Protein AF-A0A6I8U1P2-F1 (afdb_monomer_lite)

Organism: Aedes aegypti (NCBI:txid7159)

pLDDT: mean 73.56, std 22.29, range [31.36, 98.12]

Sequence (202 aa):
MIIHGKVLLEKSQAPPIKEKKKNAAKDMCIQLLIQHGIDMTPKQVMKKINNLKARIKAKTDRKQTGNRKINLNGPERKFFDLMGGVDNPSVSKRPYGVAVGSSGRQQDTALEEDEGQSAVNEEANNETANISVDQLNRQSDVRQTVNQKTILEEQLNLIKAQQAYTAQLQAQQDERHEKEMELLMLKRKLTLLKIQQLENED

Structure (mmCIF, N/CA/C/O backbone):
data_AF-A0A6I8U1P2-F1
#
_entry.id   AF-A0A6I8U1P2-F1
#
loop_
_atom_site.group_PDB
_atom_site.id
_atom_site.type_symbol
_atom_site.label_atom_id
_atom_site.label_alt_id
_atom_site.label_comp_id
_atom_site.label_asym_id
_atom_site.label_entity_id
_atom_site.label_seq_id
_atom_site.pdbx_PDB_ins_code
_atom_site.Cartn_x
_atom_site.Cartn_y
_atom_site.Cartn_z
_atom_site.occupancy
_atom_site.B_iso_or_equiv
_atom_site.auth_seq_id
_atom_site.auth_comp_id
_atom_site.auth_asym_id
_atom_site.auth_atom_id
_atom_site.pdbx_PDB_model_num
ATOM 1 N N . MET A 1 1 ? 18.723 47.832 1.064 1.00 39.59 1 MET A N 1
ATOM 2 C CA . MET A 1 1 ? 18.627 46.665 1.970 1.00 39.59 1 MET A CA 1
ATOM 3 C C . MET A 1 1 ? 17.623 45.691 1.366 1.00 39.59 1 MET A C 1
ATOM 5 O O . MET A 1 1 ? 16.449 46.022 1.312 1.00 39.59 1 MET A O 1
ATOM 9 N N . ILE A 1 2 ? 18.071 44.563 0.808 1.00 43.53 2 ILE A N 1
ATOM 10 C CA . ILE A 1 2 ? 17.174 43.589 0.162 1.00 43.53 2 ILE A CA 1
ATOM 11 C C . ILE A 1 2 ? 16.725 42.585 1.225 1.00 43.53 2 ILE A C 1
ATOM 13 O O . ILE A 1 2 ? 17.509 41.744 1.671 1.00 43.53 2 ILE A O 1
ATOM 17 N N . ILE A 1 3 ? 15.468 42.699 1.652 1.00 50.47 3 ILE A N 1
ATOM 18 C CA . ILE A 1 3 ? 14.838 41.757 2.579 1.00 50.47 3 ILE A CA 1
ATOM 19 C C . ILE A 1 3 ? 14.556 40.483 1.784 1.00 50.47 3 ILE A C 1
ATOM 21 O O . ILE A 1 3 ? 13.649 40.436 0.956 1.00 50.47 3 ILE A O 1
ATOM 25 N N . HIS A 1 4 ? 15.372 39.455 2.001 1.00 51.22 4 HIS A N 1
ATOM 26 C CA . HIS A 1 4 ? 15.132 38.139 1.428 1.00 51.22 4 HIS A CA 1
ATOM 27 C C . HIS A 1 4 ? 13.904 37.550 2.123 1.00 51.22 4 HIS A C 1
ATOM 29 O O . HIS A 1 4 ? 13.983 37.097 3.266 1.00 51.22 4 HIS A O 1
ATOM 35 N N . GLY A 1 5 ? 12.754 37.594 1.446 1.00 52.53 5 GLY A N 1
ATOM 36 C CA . GLY A 1 5 ? 11.555 36.886 1.873 1.00 52.53 5 GLY A CA 1
ATOM 37 C C . GLY A 1 5 ? 11.902 35.412 2.042 1.00 52.53 5 GLY A C 1
ATOM 38 O O . GLY A 1 5 ? 12.273 34.735 1.083 1.00 52.53 5 GLY A O 1
ATOM 39 N N . LYS A 1 6 ? 11.847 34.925 3.282 1.00 60.22 6 LYS A N 1
ATOM 40 C CA . LYS A 1 6 ? 12.086 33.524 3.617 1.00 60.22 6 LYS A CA 1
ATOM 41 C C . LYS A 1 6 ? 10.938 32.730 2.996 1.00 60.22 6 LYS A C 1
ATOM 43 O O . LYS A 1 6 ? 9.876 32.613 3.596 1.00 60.22 6 LYS A O 1
ATOM 48 N N . VAL A 1 7 ? 11.122 32.250 1.766 1.00 56.50 7 VAL A N 1
ATOM 49 C CA . VAL A 1 7 ? 10.168 31.357 1.104 1.00 56.50 7 VAL A CA 1
ATOM 50 C C . VAL A 1 7 ? 10.135 30.069 1.923 1.00 56.50 7 VAL A C 1
ATOM 52 O O . VAL A 1 7 ? 10.948 29.163 1.741 1.00 56.50 7 VAL A O 1
ATOM 55 N N . LEU A 1 8 ? 9.215 30.011 2.884 1.00 55.22 8 LEU A N 1
ATOM 56 C CA . LEU A 1 8 ? 8.801 28.788 3.548 1.00 55.22 8 LEU A CA 1
ATOM 57 C C . LEU A 1 8 ? 8.082 27.954 2.489 1.00 55.22 8 LEU A C 1
ATOM 59 O O . LEU A 1 8 ? 6.873 28.035 2.311 1.00 55.22 8 LEU A O 1
ATOM 63 N N . LEU A 1 9 ? 8.857 27.168 1.743 1.00 50.00 9 LEU A N 1
ATOM 64 C CA . LEU A 1 9 ? 8.346 26.029 0.992 1.00 50.00 9 LEU A CA 1
ATOM 65 C C . LEU A 1 9 ? 7.811 25.011 2.009 1.00 50.00 9 LEU A C 1
ATOM 67 O O . LEU A 1 9 ? 8.456 23.999 2.295 1.00 50.00 9 LEU A O 1
ATOM 71 N N . GLU A 1 10 ? 6.633 25.270 2.574 1.00 51.25 10 GLU A N 1
ATOM 72 C CA . GLU A 1 10 ? 5.848 24.225 3.210 1.00 51.25 10 GLU A CA 1
ATOM 73 C C . GLU A 1 10 ? 5.423 23.265 2.107 1.00 51.25 10 GLU A C 1
ATOM 75 O O . GLU A 1 10 ? 4.425 23.445 1.415 1.00 51.25 10 GLU A O 1
ATOM 80 N N . LYS A 1 11 ? 6.210 22.204 1.923 1.00 59.88 11 LYS A N 1
ATOM 81 C CA . LYS A 1 11 ? 5.756 21.022 1.196 1.00 59.88 11 LYS A CA 1
ATOM 82 C C . LYS A 1 11 ? 4.706 20.318 2.053 1.00 59.88 11 LYS A C 1
ATOM 84 O O . LYS A 1 11 ? 4.959 19.242 2.599 1.00 59.88 11 LYS A O 1
ATOM 89 N N . SER A 1 12 ? 3.540 20.937 2.215 1.00 57.38 12 SER A N 1
ATOM 90 C CA . SER A 1 12 ? 2.392 20.297 2.831 1.00 57.38 12 SER A CA 1
ATOM 91 C C . SER A 1 12 ? 1.906 19.233 1.846 1.00 57.38 12 SER A C 1
ATOM 93 O O . SER A 1 12 ? 1.220 19.478 0.861 1.00 57.38 12 SER A O 1
ATOM 95 N N . GLN A 1 13 ? 2.355 17.993 2.052 1.00 63.22 13 GLN A N 1
ATOM 96 C CA . GLN A 1 13 ? 1.675 16.870 1.418 1.00 63.22 13 GLN A CA 1
ATOM 97 C C . GLN A 1 13 ? 0.214 16.926 1.859 1.00 63.22 13 GLN A C 1
ATOM 99 O O . GLN A 1 13 ? -0.040 17.021 3.065 1.00 63.22 13 GLN A O 1
ATOM 104 N N . ALA A 1 14 ? -0.712 16.866 0.899 1.00 75.25 14 ALA A N 1
ATOM 105 C CA . ALA A 1 14 ? -2.137 16.867 1.190 1.00 75.25 14 ALA A CA 1
ATOM 106 C C . ALA A 1 14 ? -2.438 15.803 2.267 1.00 75.25 14 ALA A C 1
ATOM 108 O O . ALA A 1 14 ? -1.917 14.684 2.155 1.00 75.25 14 ALA A O 1
ATOM 109 N N . PRO A 1 15 ? -3.245 16.118 3.300 1.00 76.38 15 PRO A N 1
ATOM 110 C CA . PRO A 1 15 ? -3.613 15.177 4.360 1.00 76.38 15 PRO A CA 1
ATOM 111 C C . PRO A 1 15 ? -3.938 13.749 3.877 1.00 76.38 15 PRO A C 1
ATOM 113 O O . PRO A 1 15 ? -3.332 12.814 4.409 1.00 76.38 15 PRO A O 1
ATOM 116 N N . PRO A 1 16 ? -4.736 13.538 2.805 1.00 80.62 16 PRO A N 1
ATOM 117 C CA . PRO A 1 16 ? -5.043 12.184 2.330 1.00 80.62 16 PRO A CA 1
ATOM 118 C C . PRO A 1 16 ? -3.815 11.408 1.830 1.00 80.62 16 PRO A C 1
ATOM 120 O O . PRO A 1 16 ? -3.750 10.186 1.939 1.00 80.62 16 PRO A O 1
ATOM 123 N N . ILE A 1 17 ? -2.799 12.089 1.294 1.00 81.69 17 ILE A N 1
ATOM 124 C CA . ILE A 1 17 ? -1.577 11.438 0.799 1.00 81.69 17 ILE A CA 1
ATOM 125 C C . ILE A 1 17 ? -0.719 10.950 1.974 1.00 81.69 17 ILE A C 1
ATOM 127 O O . ILE A 1 17 ? -0.094 9.889 1.888 1.00 81.69 17 ILE A O 1
ATOM 131 N N . LYS A 1 18 ? -0.705 11.689 3.092 1.00 82.62 18 LYS A N 1
ATOM 132 C CA . LYS A 1 18 ? 0.020 11.288 4.307 1.00 82.62 18 LYS A CA 1
ATOM 133 C C . LYS A 1 18 ? -0.568 10.014 4.907 1.00 82.62 18 LYS A C 1
ATOM 135 O O . LYS A 1 18 ? 0.189 9.124 5.291 1.00 82.62 18 LYS A O 1
ATOM 140 N N . GLU A 1 19 ? -1.893 9.914 4.947 1.00 86.50 19 GLU A N 1
ATOM 141 C CA . GLU A 1 19 ? -2.591 8.729 5.450 1.00 86.50 19 GLU A CA 1
ATOM 142 C C . GLU A 1 19 ? -2.351 7.514 4.563 1.00 86.50 19 GLU A C 1
ATOM 144 O O . GLU A 1 19 ? -1.906 6.481 5.062 1.00 86.50 19 GLU A O 1
ATOM 149 N N . LYS A 1 20 ? -2.507 7.663 3.241 1.00 88.44 20 LYS A N 1
ATOM 150 C CA . LYS A 1 20 ? -2.192 6.596 2.276 1.00 88.44 20 LYS A CA 1
ATOM 151 C C . LYS A 1 20 ? -0.767 6.080 2.448 1.00 88.44 20 LYS A C 1
ATOM 153 O O . LYS A 1 20 ? -0.542 4.875 2.493 1.00 88.44 20 LYS A O 1
ATOM 158 N N . LYS A 1 21 ? 0.201 6.984 2.617 1.00 87.31 21 LYS A N 1
ATOM 159 C CA . LYS A 1 21 ? 1.604 6.616 2.837 1.00 87.31 21 LYS A CA 1
ATOM 160 C C . LYS A 1 21 ? 1.824 5.902 4.172 1.00 87.31 21 LYS A C 1
ATOM 162 O O . LYS A 1 21 ? 2.622 4.971 4.239 1.00 87.31 21 LYS A O 1
ATOM 167 N N . LYS A 1 22 ? 1.141 6.335 5.235 1.00 87.94 22 LYS A N 1
ATOM 168 C CA . LYS A 1 22 ? 1.219 5.700 6.557 1.00 87.94 22 LYS A CA 1
ATOM 169 C C . LYS A 1 22 ? 0.619 4.295 6.532 1.00 87.94 22 LYS A C 1
ATOM 171 O O . LYS A 1 22 ? 1.215 3.397 7.118 1.00 87.94 22 LYS A O 1
ATOM 176 N N . ASN A 1 23 ? -0.506 4.110 5.846 1.00 91.44 23 ASN A N 1
ATOM 177 C CA . ASN A 1 23 ? -1.157 2.810 5.694 1.00 91.44 23 ASN A CA 1
ATOM 178 C C . ASN A 1 23 ? -0.287 1.865 4.861 1.00 91.44 23 ASN A C 1
ATOM 180 O O . ASN A 1 23 ? 0.094 0.818 5.365 1.00 91.44 23 ASN A O 1
ATOM 184 N N . ALA A 1 24 ? 0.199 2.311 3.699 1.00 92.88 24 ALA A N 1
ATOM 185 C CA . ALA A 1 24 ? 1.129 1.526 2.887 1.00 92.88 24 ALA A CA 1
ATOM 186 C C . ALA A 1 24 ? 2.395 1.113 3.662 1.00 92.88 24 ALA A C 1
ATOM 188 O O . ALA A 1 24 ? 2.900 0.006 3.501 1.00 92.88 24 ALA A O 1
ATOM 189 N N . ALA A 1 25 ? 2.915 1.983 4.537 1.00 91.12 25 ALA A N 1
ATOM 190 C CA . ALA A 1 25 ? 4.059 1.642 5.378 1.00 91.12 25 ALA A CA 1
ATOM 191 C C . ALA A 1 25 ? 3.744 0.545 6.405 1.00 91.12 25 ALA A C 1
ATOM 193 O O . ALA A 1 25 ? 4.617 -0.273 6.678 1.00 91.12 25 ALA A O 1
ATOM 194 N N . LYS A 1 26 ? 2.526 0.511 6.958 1.00 92.94 26 LYS A N 1
ATOM 195 C CA . LYS A 1 26 ? 2.081 -0.571 7.849 1.00 92.94 26 LYS A CA 1
ATOM 196 C C . LYS A 1 26 ? 1.902 -1.878 7.084 1.00 92.94 26 LYS A C 1
ATOM 198 O O . LYS A 1 26 ? 2.369 -2.908 7.556 1.00 92.94 26 LYS A O 1
ATOM 203 N N . ASP A 1 27 ? 1.304 -1.822 5.899 1.00 94.88 27 ASP A N 1
ATOM 204 C CA . ASP A 1 27 ? 1.083 -3.007 5.066 1.00 94.88 27 ASP A CA 1
ATOM 205 C C . ASP A 1 27 ? 2.419 -3.656 4.678 1.00 94.88 27 ASP A C 1
ATOM 207 O O . ASP A 1 27 ? 2.578 -4.870 4.778 1.00 94.88 27 ASP A O 1
ATOM 211 N N . MET A 1 28 ? 3.429 -2.842 4.346 1.00 92.81 28 MET A N 1
ATOM 212 C CA . MET A 1 28 ? 4.791 -3.329 4.107 1.00 92.81 28 MET A CA 1
ATOM 213 C C . MET A 1 28 ? 5.416 -3.986 5.344 1.00 92.81 28 MET A C 1
ATOM 215 O O . MET A 1 28 ? 6.105 -4.992 5.203 1.00 92.81 28 MET A O 1
ATOM 219 N N . CYS A 1 29 ? 5.192 -3.454 6.551 1.00 92.25 29 CYS A N 1
ATOM 220 C CA . CYS A 1 29 ? 5.666 -4.092 7.785 1.00 92.25 29 CYS A CA 1
ATOM 221 C C . CYS A 1 29 ? 5.051 -5.486 7.962 1.00 92.25 29 CYS A C 1
ATOM 223 O O . CYS A 1 29 ? 5.772 -6.436 8.254 1.00 92.25 29 CYS A O 1
ATOM 225 N N . ILE A 1 30 ? 3.742 -5.616 7.729 1.00 93.19 30 ILE A N 1
ATOM 226 C CA . ILE A 1 30 ? 3.031 -6.897 7.820 1.00 93.19 30 ILE A CA 1
ATOM 227 C C . ILE A 1 30 ? 3.579 -7.885 6.783 1.00 93.19 30 ILE A C 1
ATOM 229 O O . ILE A 1 30 ? 3.885 -9.024 7.122 1.00 93.19 30 ILE A O 1
ATOM 233 N N . GLN A 1 31 ? 3.771 -7.450 5.535 1.00 93.62 31 GLN A N 1
ATOM 234 C CA . GLN A 1 31 ? 4.329 -8.305 4.483 1.00 93.62 31 GLN A CA 1
ATOM 235 C C . GLN A 1 31 ? 5.753 -8.776 4.802 1.00 93.62 31 GLN A C 1
ATOM 237 O O . GLN A 1 31 ? 6.060 -9.949 4.605 1.00 93.62 31 GLN A O 1
ATOM 242 N N . LEU A 1 32 ? 6.610 -7.895 5.327 1.00 92.81 32 LEU A N 1
ATOM 243 C CA . LEU A 1 32 ? 7.973 -8.251 5.734 1.00 92.81 32 LEU A CA 1
ATOM 244 C C . LEU A 1 32 ? 7.987 -9.264 6.884 1.00 92.81 32 LEU A C 1
ATOM 246 O O . LEU A 1 32 ? 8.812 -10.181 6.877 1.00 92.81 32 LEU A O 1
ATOM 250 N N . LEU A 1 33 ? 7.059 -9.131 7.831 1.00 93.50 33 LEU A N 1
ATOM 251 C CA . LEU A 1 33 ? 6.909 -10.084 8.923 1.00 93.50 33 LEU A CA 1
ATOM 252 C C . LEU A 1 33 ? 6.448 -11.453 8.404 1.00 93.50 33 LEU A C 1
ATOM 254 O O . LEU A 1 33 ? 7.036 -12.464 8.767 1.00 93.50 33 LEU A O 1
ATOM 258 N N . ILE A 1 34 ? 5.452 -11.488 7.514 1.00 94.25 34 ILE A N 1
ATOM 259 C CA . ILE A 1 34 ? 4.903 -12.739 6.965 1.00 94.25 34 ILE A CA 1
ATOM 260 C C . ILE A 1 34 ? 5.916 -13.457 6.063 1.00 94.25 34 ILE A C 1
ATOM 262 O O . ILE A 1 34 ? 6.096 -14.664 6.182 1.00 94.25 34 ILE A O 1
ATOM 266 N N . GLN A 1 35 ? 6.567 -12.738 5.145 1.00 95.00 35 GLN A N 1
ATOM 267 C CA . GLN A 1 35 ? 7.416 -13.356 4.117 1.00 95.00 35 GLN A CA 1
ATOM 268 C C . GLN A 1 35 ? 8.830 -13.666 4.605 1.00 95.00 35 GLN A C 1
ATOM 270 O O . GLN A 1 35 ? 9.447 -14.623 4.142 1.00 95.00 35 GLN A O 1
ATOM 275 N N . HIS A 1 36 ? 9.367 -12.833 5.497 1.00 93.12 36 HIS A N 1
ATOM 276 C CA . HIS A 1 36 ? 10.771 -12.903 5.898 1.00 93.12 36 HIS A CA 1
ATOM 277 C C . HIS A 1 36 ? 10.966 -13.068 7.409 1.00 93.12 36 HIS A C 1
ATOM 279 O O . HIS A 1 36 ? 12.106 -13.212 7.844 1.00 93.12 36 HIS A O 1
ATOM 285 N N . GLY A 1 37 ? 9.897 -13.033 8.214 1.00 93.56 37 GLY A N 1
ATOM 286 C CA . GLY A 1 37 ? 9.994 -13.112 9.675 1.00 93.56 37 GLY A CA 1
ATOM 287 C C . GLY A 1 37 ? 10.652 -11.886 10.314 1.00 93.56 37 GLY A C 1
ATOM 288 O O . GLY A 1 37 ? 11.101 -11.958 11.454 1.00 93.56 37 GLY A O 1
ATOM 289 N N . ILE A 1 38 ? 10.760 -10.767 9.586 1.00 92.81 38 ILE A N 1
ATOM 290 C CA . ILE A 1 38 ? 11.458 -9.571 10.066 1.00 92.81 38 ILE A CA 1
ATOM 291 C C . ILE A 1 38 ? 10.434 -8.579 10.606 1.00 92.81 38 ILE A C 1
ATOM 293 O O . ILE A 1 38 ? 9.693 -7.965 9.838 1.00 92.81 38 ILE A O 1
ATOM 297 N N . ASP A 1 39 ? 10.457 -8.362 11.920 1.00 92.06 39 ASP A N 1
ATOM 298 C CA . ASP A 1 39 ? 9.709 -7.271 12.533 1.00 92.06 39 ASP A CA 1
ATOM 299 C C . ASP A 1 39 ? 10.445 -5.937 12.329 1.00 92.06 39 ASP A C 1
ATOM 301 O O . ASP A 1 39 ? 11.624 -5.769 12.660 1.00 92.06 39 ASP A O 1
ATOM 305 N N . MET A 1 40 ? 9.752 -4.976 11.726 1.00 92.12 40 MET A N 1
ATOM 306 C CA . MET A 1 40 ? 10.281 -3.651 11.439 1.00 92.12 40 MET A CA 1
ATOM 307 C C . MET A 1 40 ? 9.232 -2.590 11.717 1.00 92.12 40 MET A C 1
ATOM 309 O O . MET A 1 40 ? 8.091 -2.672 11.272 1.00 92.12 40 MET A O 1
ATOM 313 N N . THR A 1 41 ? 9.661 -1.492 12.331 1.00 94.38 41 THR A N 1
ATOM 314 C CA . THR A 1 41 ? 8.797 -0.322 12.490 1.00 94.38 41 THR A CA 1
ATOM 315 C C . THR A 1 41 ? 8.616 0.421 11.156 1.00 94.38 41 THR A C 1
ATOM 317 O O . THR A 1 41 ? 9.558 0.505 10.354 1.00 94.38 41 THR A O 1
ATOM 320 N N . PRO A 1 42 ? 7.469 1.094 10.934 1.00 91.56 42 PRO A N 1
ATOM 321 C CA . PRO A 1 42 ? 7.231 1.878 9.717 1.00 91.56 42 PRO A CA 1
ATOM 322 C C . PRO A 1 42 ? 8.312 2.936 9.447 1.00 91.56 42 PRO A C 1
ATOM 324 O O . PRO A 1 42 ? 8.661 3.217 8.299 1.00 91.56 42 PRO A O 1
ATOM 327 N N . LYS A 1 43 ? 8.900 3.509 10.509 1.00 91.50 43 LYS A N 1
ATOM 328 C CA . LYS A 1 43 ? 10.011 4.468 10.402 1.00 91.50 43 LYS A CA 1
ATOM 329 C C . LYS A 1 43 ? 11.257 3.828 9.784 1.00 91.50 43 LYS A C 1
ATOM 331 O O . LYS A 1 43 ? 11.907 4.451 8.946 1.00 91.50 43 LYS A O 1
ATOM 336 N N . GLN A 1 44 ? 11.590 2.597 10.172 1.00 93.69 44 GLN A N 1
ATOM 337 C CA . GLN A 1 44 ? 12.751 1.881 9.643 1.00 93.69 44 GLN A CA 1
ATOM 338 C C . GLN A 1 44 ? 12.537 1.459 8.185 1.00 93.69 44 GLN A C 1
ATOM 340 O O . GLN A 1 44 ? 13.455 1.614 7.378 1.00 93.69 44 GLN A O 1
ATOM 345 N N . VAL A 1 45 ? 11.331 1.002 7.828 1.00 93.19 45 VAL A N 1
ATOM 346 C CA . VAL A 1 45 ? 10.965 0.683 6.435 1.00 93.19 45 VAL A CA 1
ATOM 347 C C . VAL A 1 45 ? 11.126 1.919 5.552 1.00 93.19 45 VAL A C 1
ATOM 349 O O . VAL A 1 45 ? 11.871 1.900 4.569 1.00 93.19 45 VAL A O 1
ATOM 352 N N . MET A 1 46 ? 10.536 3.044 5.961 1.00 92.81 46 MET A N 1
ATOM 353 C CA . MET A 1 46 ? 10.668 4.307 5.233 1.00 92.81 46 MET A CA 1
ATOM 354 C C . MET A 1 46 ? 12.122 4.780 5.127 1.00 92.81 46 MET A C 1
ATOM 356 O O . MET A 1 46 ? 12.525 5.291 4.082 1.00 92.81 46 MET A O 1
ATOM 360 N N . LYS A 1 47 ? 12.932 4.588 6.175 1.00 94.88 47 LYS A N 1
ATOM 361 C CA . LYS A 1 47 ? 14.368 4.898 6.145 1.00 94.88 47 LYS A CA 1
ATOM 362 C C . LYS A 1 47 ? 15.102 4.054 5.100 1.00 94.88 47 LYS A C 1
ATOM 364 O O . LYS A 1 47 ? 15.888 4.610 4.336 1.00 94.88 47 LYS A O 1
ATOM 369 N N . LYS A 1 48 ? 14.827 2.747 5.009 1.00 93.25 48 LYS A N 1
ATOM 370 C CA . LYS A 1 48 ? 15.428 1.871 3.986 1.00 93.25 48 LYS A CA 1
ATOM 371 C C . LYS A 1 48 ? 15.039 2.298 2.569 1.00 93.25 48 LYS A C 1
ATOM 373 O O . LYS A 1 48 ? 15.920 2.395 1.718 1.00 93.25 48 LYS A O 1
ATOM 378 N N . ILE A 1 49 ? 13.769 2.633 2.337 1.00 92.56 49 ILE A N 1
ATOM 379 C CA . ILE A 1 49 ? 13.287 3.137 1.039 1.00 92.56 49 ILE A CA 1
ATOM 380 C C . ILE A 1 49 ? 13.978 4.458 0.674 1.00 92.56 49 ILE A C 1
ATOM 382 O O . ILE A 1 49 ? 14.460 4.627 -0.445 1.00 92.56 49 ILE A O 1
ATOM 386 N N . ASN A 1 50 ? 14.079 5.394 1.620 1.00 92.44 50 ASN A N 1
ATOM 387 C CA . ASN A 1 50 ? 14.749 6.674 1.383 1.00 92.44 50 ASN A CA 1
ATOM 388 C C . ASN A 1 50 ? 16.243 6.491 1.084 1.00 92.44 50 ASN A C 1
ATOM 390 O O . ASN A 1 50 ? 16.764 7.140 0.178 1.00 92.44 50 ASN A O 1
ATOM 394 N N . ASN A 1 51 ? 16.917 5.585 1.795 1.00 94.06 51 ASN A N 1
ATOM 395 C CA . ASN A 1 51 ? 18.312 5.245 1.525 1.00 94.06 51 ASN A CA 1
ATOM 396 C C . ASN A 1 51 ? 18.473 4.640 0.125 1.00 94.06 51 ASN A C 1
ATOM 398 O O . ASN A 1 51 ? 19.373 5.041 -0.608 1.00 94.06 51 ASN A O 1
ATOM 402 N N . LEU A 1 52 ? 17.584 3.724 -0.272 1.00 91.88 52 LEU A N 1
ATOM 403 C CA . LEU A 1 52 ? 17.576 3.131 -1.611 1.00 91.88 52 LEU A CA 1
ATOM 404 C C . LEU A 1 52 ? 17.437 4.209 -2.693 1.00 91.88 52 LEU A C 1
ATOM 406 O O . LEU A 1 52 ? 18.239 4.263 -3.625 1.00 91.88 52 LEU A O 1
ATOM 410 N N . LYS A 1 53 ? 16.485 5.130 -2.514 1.00 90.38 53 LYS A N 1
ATOM 411 C CA . LYS A 1 53 ? 16.286 6.277 -3.403 1.00 90.38 53 LYS A CA 1
ATOM 412 C C . LYS A 1 53 ? 17.524 7.172 -3.487 1.00 90.38 53 LYS A C 1
ATOM 414 O O . LYS A 1 53 ? 17.888 7.598 -4.579 1.00 90.38 53 LYS A O 1
ATOM 419 N N . ALA A 1 54 ? 18.166 7.464 -2.356 1.00 89.56 54 ALA A N 1
ATOM 420 C CA . ALA A 1 54 ? 19.368 8.293 -2.317 1.00 89.56 54 ALA A CA 1
ATOM 421 C C . ALA A 1 54 ? 20.541 7.640 -3.066 1.00 89.56 54 ALA A C 1
ATOM 423 O O . ALA A 1 54 ? 21.199 8.316 -3.855 1.00 89.56 54 ALA A O 1
ATOM 424 N N . ARG A 1 55 ? 20.758 6.328 -2.886 1.00 88.19 55 ARG A N 1
ATOM 425 C CA . ARG A 1 55 ? 21.794 5.582 -3.623 1.00 88.19 55 ARG A CA 1
ATOM 426 C C . ARG A 1 55 ? 21.542 5.588 -5.123 1.00 88.19 55 ARG A C 1
ATOM 428 O O . ARG A 1 55 ? 22.462 5.860 -5.885 1.00 88.19 55 ARG A O 1
ATOM 435 N N . ILE A 1 56 ? 20.306 5.311 -5.538 1.00 88.38 56 ILE A N 1
ATOM 436 C CA . ILE A 1 56 ? 19.933 5.326 -6.956 1.00 88.38 56 ILE A CA 1
ATOM 437 C C . ILE A 1 56 ? 20.173 6.713 -7.529 1.00 88.38 56 ILE A C 1
ATOM 439 O O . ILE A 1 56 ? 20.898 6.831 -8.508 1.00 88.38 56 ILE A O 1
ATOM 443 N N . LYS A 1 57 ? 19.674 7.762 -6.863 1.00 85.12 57 LYS A N 1
ATOM 444 C CA . LYS A 1 57 ? 19.899 9.144 -7.289 1.00 85.12 57 LYS A CA 1
ATOM 445 C C . LYS A 1 57 ? 21.387 9.446 -7.464 1.00 85.12 57 LYS A C 1
ATOM 447 O O . LYS A 1 57 ? 21.748 9.991 -8.495 1.00 85.12 57 LYS A O 1
ATOM 452 N N . ALA A 1 58 ? 22.233 9.071 -6.505 1.00 83.19 58 ALA A N 1
ATOM 453 C CA . ALA A 1 58 ? 23.676 9.286 -6.597 1.00 83.19 58 ALA A CA 1
ATOM 454 C C . ALA A 1 58 ? 24.303 8.578 -7.813 1.00 83.19 58 ALA A C 1
ATOM 456 O O . ALA A 1 58 ? 25.151 9.155 -8.481 1.00 83.19 58 ALA A O 1
ATOM 457 N N . LYS A 1 59 ? 23.855 7.357 -8.135 1.00 80.94 59 LYS A N 1
ATOM 458 C CA . LYS A 1 59 ? 24.340 6.587 -9.293 1.00 80.94 59 LYS A CA 1
ATOM 459 C C . LYS A 1 59 ? 23.805 7.091 -10.635 1.00 80.94 59 LYS A C 1
ATOM 461 O O . LYS A 1 59 ? 24.467 6.911 -11.650 1.00 80.94 59 LYS A O 1
ATOM 466 N N . THR A 1 60 ? 22.605 7.666 -10.651 1.00 78.69 60 THR A N 1
ATOM 467 C CA . THR A 1 60 ? 21.914 8.100 -11.876 1.00 78.69 60 THR A CA 1
ATOM 468 C C . THR A 1 60 ? 22.101 9.584 -12.184 1.00 78.69 60 THR A C 1
ATOM 470 O O . THR A 1 60 ? 21.740 10.020 -13.273 1.00 78.69 60 THR A O 1
ATOM 473 N N . ASP A 1 61 ? 22.582 10.391 -11.231 1.00 75.06 61 ASP A N 1
ATOM 474 C CA . ASP A 1 61 ? 22.725 11.832 -11.438 1.00 75.06 61 ASP A CA 1
ATOM 475 C C . ASP A 1 61 ? 23.751 12.121 -12.549 1.00 75.06 61 ASP A C 1
ATOM 477 O O . ASP A 1 61 ? 24.943 11.809 -12.472 1.00 75.06 61 ASP A O 1
ATOM 481 N N . ARG A 1 62 ? 23.230 12.747 -13.606 1.00 55.09 62 ARG A N 1
ATOM 482 C CA . ARG A 1 62 ? 23.808 12.963 -14.938 1.00 55.09 62 ARG A CA 1
ATOM 483 C C . ARG A 1 62 ? 25.104 13.783 -14.939 1.00 55.09 62 ARG A C 1
ATOM 485 O O . ARG A 1 62 ? 25.776 13.843 -15.964 1.00 55.09 62 ARG A O 1
ATOM 492 N N . LYS A 1 63 ? 25.477 14.404 -13.814 1.00 54.09 63 LYS A N 1
ATOM 493 C CA . LYS A 1 63 ? 26.743 15.146 -13.670 1.00 54.09 63 LYS A CA 1
ATOM 494 C C . LYS A 1 63 ? 27.935 14.287 -13.225 1.00 54.09 63 LYS A C 1
ATOM 496 O O . LYS A 1 63 ? 29.057 14.772 -13.313 1.00 54.09 63 LYS A O 1
ATOM 501 N N . GLN A 1 64 ? 27.728 13.041 -12.781 1.00 53.75 64 GLN A N 1
ATOM 502 C CA . GLN A 1 64 ? 28.827 12.133 -12.398 1.00 53.75 64 GLN A CA 1
ATOM 503 C C . GLN A 1 64 ? 29.077 10.999 -13.400 1.00 53.75 64 GLN A C 1
ATOM 505 O O . GLN A 1 64 ? 30.198 10.502 -13.500 1.00 53.75 64 GLN A O 1
ATOM 510 N N . THR A 1 65 ? 28.079 10.602 -14.190 1.00 56.31 65 THR A N 1
ATOM 511 C CA . THR A 1 65 ? 28.212 9.510 -15.165 1.00 56.31 65 THR A CA 1
ATOM 512 C C . THR A 1 65 ? 28.618 10.043 -16.539 1.00 56.31 65 THR A C 1
ATOM 514 O O . THR A 1 65 ? 27.864 9.936 -17.506 1.00 56.31 65 THR A O 1
ATOM 517 N N . GLY A 1 66 ? 29.798 10.656 -16.655 1.00 56.25 66 GLY A N 1
ATOM 518 C CA . GLY A 1 66 ? 30.371 10.925 -17.977 1.00 56.25 66 GLY A CA 1
ATOM 519 C C . GLY A 1 66 ? 30.484 9.607 -18.746 1.00 56.25 66 GLY A C 1
ATOM 520 O O . GLY A 1 66 ? 31.155 8.720 -18.244 1.00 56.25 66 GLY A O 1
ATOM 521 N N . ASN A 1 67 ? 29.773 9.445 -19.873 1.00 61.69 67 ASN A N 1
ATOM 522 C CA . ASN A 1 67 ? 29.728 8.287 -20.800 1.00 61.69 67 ASN A CA 1
ATOM 523 C C . ASN A 1 67 ? 29.759 6.849 -20.221 1.00 61.69 67 ASN A C 1
ATOM 525 O O . ASN A 1 67 ? 29.831 5.877 -20.972 1.00 61.69 67 ASN A O 1
ATOM 529 N N . ARG A 1 68 ? 29.673 6.672 -18.905 1.00 66.75 68 ARG A N 1
ATOM 530 C CA . ARG A 1 68 ? 29.716 5.387 -18.217 1.00 66.75 68 ARG A CA 1
ATOM 531 C C . ARG A 1 68 ? 28.296 4.888 -18.026 1.00 66.75 68 ARG A C 1
ATOM 533 O O . ARG A 1 68 ? 27.409 5.633 -17.609 1.00 66.75 68 ARG A O 1
ATOM 540 N N . LYS A 1 69 ? 28.098 3.608 -18.335 1.00 70.81 69 LYS A N 1
ATOM 541 C CA . LYS A 1 69 ? 26.830 2.917 -18.102 1.00 70.81 69 LYS A CA 1
ATOM 542 C C . LYS A 1 69 ? 26.506 2.934 -16.607 1.00 70.81 69 LYS A C 1
ATOM 544 O O . LYS A 1 69 ? 27.393 2.756 -15.771 1.00 70.81 69 LYS A O 1
ATOM 549 N N . ILE A 1 70 ? 25.236 3.159 -16.283 1.00 78.25 70 ILE A N 1
ATOM 550 C CA . ILE A 1 70 ? 24.746 3.137 -14.905 1.00 78.25 70 ILE A CA 1
ATOM 551 C C . ILE A 1 70 ? 24.652 1.669 -14.474 1.00 78.25 70 ILE A C 1
ATOM 553 O O . ILE A 1 70 ? 23.862 0.913 -15.029 1.00 78.25 70 ILE A O 1
ATOM 557 N N . ASN A 1 71 ? 25.444 1.268 -13.478 1.00 80.50 71 ASN A N 1
ATOM 558 C CA . ASN A 1 71 ? 25.370 -0.073 -12.894 1.00 80.50 71 ASN A CA 1
ATOM 559 C C . ASN A 1 71 ? 24.516 -0.048 -11.614 1.00 80.50 71 ASN A C 1
ATOM 561 O O . ASN A 1 71 ? 24.954 0.420 -10.556 1.00 80.50 71 ASN A O 1
ATOM 565 N N . LEU A 1 72 ? 23.287 -0.559 -11.715 1.00 84.56 72 LEU A N 1
ATOM 566 C CA . LEU A 1 72 ? 22.354 -0.736 -10.599 1.00 84.56 72 LEU A CA 1
ATOM 567 C C . LEU A 1 72 ? 22.307 -2.208 -10.172 1.00 84.56 72 LEU A C 1
ATOM 569 O O . LEU A 1 72 ? 22.266 -3.101 -11.016 1.00 84.56 72 LEU A O 1
ATOM 573 N N . ASN A 1 73 ? 22.259 -2.469 -8.864 1.00 88.12 73 ASN A N 1
ATOM 574 C CA . ASN A 1 73 ? 22.051 -3.831 -8.360 1.00 88.12 73 ASN A CA 1
ATOM 575 C C . ASN A 1 73 ? 20.603 -4.282 -8.628 1.00 88.12 73 ASN A C 1
ATOM 577 O O . ASN A 1 73 ? 19.714 -3.445 -8.755 1.00 88.12 73 ASN A O 1
ATOM 581 N N . GLY A 1 74 ? 20.324 -5.591 -8.634 1.00 89.50 74 GLY A N 1
ATOM 582 C CA . GLY A 1 74 ? 18.986 -6.134 -8.944 1.00 89.50 74 GLY A CA 1
ATOM 583 C C . GLY A 1 74 ? 17.808 -5.432 -8.236 1.00 89.50 74 GLY A C 1
ATOM 584 O O . GLY A 1 74 ? 16.880 -4.989 -8.912 1.00 89.50 74 GLY A O 1
ATOM 585 N N . PRO A 1 75 ? 17.846 -5.240 -6.901 1.00 85.25 75 PRO A N 1
ATOM 586 C CA . PRO A 1 75 ? 16.803 -4.499 -6.183 1.00 85.25 75 PRO A CA 1
ATOM 587 C C . PRO A 1 75 ? 16.737 -3.005 -6.537 1.00 85.25 75 PRO A C 1
ATOM 589 O O . PRO A 1 75 ? 15.663 -2.411 -6.523 1.00 85.25 75 PRO A O 1
ATOM 592 N N . GLU A 1 76 ? 17.878 -2.387 -6.852 1.00 87.44 76 GLU A N 1
ATOM 593 C CA . GLU A 1 76 ? 17.944 -0.979 -7.261 1.00 87.44 76 GLU A CA 1
ATOM 594 C C . GLU A 1 76 ? 17.346 -0.774 -8.646 1.00 87.44 76 GLU A C 1
ATOM 596 O O . GLU A 1 76 ? 16.649 0.212 -8.848 1.00 87.44 76 GLU A O 1
ATOM 601 N N . ARG A 1 77 ? 17.574 -1.720 -9.563 1.00 87.06 77 ARG A N 1
ATOM 602 C CA . ARG A 1 77 ? 17.008 -1.711 -10.911 1.00 87.06 77 ARG A CA 1
ATOM 603 C C . ARG A 1 77 ? 15.487 -1.803 -10.867 1.00 87.06 77 ARG A C 1
ATOM 605 O O . ARG A 1 77 ? 14.828 -0.890 -11.336 1.00 87.06 77 ARG A O 1
ATOM 612 N N . LYS A 1 78 ? 14.937 -2.793 -10.149 1.00 88.38 78 LYS A N 1
ATOM 613 C CA . LYS A 1 78 ? 13.479 -2.917 -9.949 1.00 88.38 78 LYS A CA 1
ATOM 614 C C . LYS A 1 78 ? 12.863 -1.636 -9.377 1.00 88.38 78 LYS A C 1
ATOM 616 O O . LYS A 1 78 ? 11.807 -1.199 -9.817 1.00 88.38 78 LYS A O 1
ATOM 621 N N . PHE A 1 79 ? 13.518 -1.020 -8.393 1.00 88.50 79 PHE A N 1
ATOM 622 C CA . PHE A 1 79 ? 13.029 0.226 -7.802 1.00 88.50 79 PHE A CA 1
ATOM 623 C C . PHE A 1 79 ? 13.180 1.433 -8.741 1.00 88.50 79 PHE A C 1
ATOM 625 O O . PHE A 1 79 ? 12.338 2.326 -8.726 1.00 88.50 79 PHE A O 1
ATOM 632 N N . PHE A 1 80 ? 14.235 1.478 -9.552 1.00 87.06 80 PHE A N 1
ATOM 633 C CA . PHE A 1 80 ? 14.446 2.506 -10.570 1.00 87.06 80 PHE A CA 1
ATOM 634 C C . PHE A 1 80 ? 13.394 2.427 -11.685 1.00 87.06 80 PHE A C 1
ATOM 636 O O . PHE A 1 80 ? 12.811 3.456 -12.026 1.00 87.06 80 PHE A O 1
ATOM 643 N N . ASP A 1 81 ? 13.069 1.216 -12.140 1.00 86.69 81 ASP A N 1
ATOM 644 C CA . ASP A 1 81 ? 12.020 0.953 -13.131 1.00 86.69 81 ASP A CA 1
ATOM 645 C C . ASP A 1 81 ? 10.643 1.403 -12.606 1.00 86.69 81 ASP A C 1
ATOM 647 O O . ASP A 1 81 ? 9.915 2.124 -13.286 1.00 86.69 81 ASP A O 1
ATOM 651 N N . LEU A 1 82 ? 10.316 1.081 -11.344 1.00 86.38 82 LEU A N 1
ATOM 652 C CA . LEU A 1 82 ? 9.079 1.531 -10.680 1.00 86.38 82 LEU A CA 1
ATOM 653 C C . LEU A 1 82 ? 8.980 3.058 -10.536 1.00 86.38 82 LEU A C 1
ATOM 655 O O . LEU A 1 82 ? 7.880 3.601 -10.459 1.00 86.38 82 LEU A O 1
ATOM 659 N N . MET A 1 83 ? 10.114 3.761 -10.474 1.00 82.88 83 MET A N 1
ATOM 660 C CA . MET A 1 83 ? 10.145 5.227 -10.455 1.00 82.88 83 MET A CA 1
ATOM 661 C C . MET A 1 83 ? 10.007 5.849 -11.855 1.00 82.88 83 MET A C 1
ATOM 663 O O . MET A 1 83 ? 10.012 7.077 -11.957 1.00 82.88 83 MET A O 1
ATOM 667 N N . GLY A 1 84 ? 9.899 5.040 -12.915 1.00 78.62 84 GLY A N 1
ATOM 668 C CA . GLY A 1 84 ? 9.883 5.512 -14.301 1.00 78.62 84 GLY A CA 1
ATOM 669 C C . GLY A 1 84 ? 11.241 6.047 -14.758 1.00 78.62 84 GLY A C 1
ATOM 670 O O . GLY A 1 84 ? 11.303 6.948 -15.594 1.00 78.62 84 GLY A O 1
ATOM 671 N N . GLY A 1 85 ? 12.333 5.552 -14.166 1.00 71.19 85 GLY A N 1
ATOM 672 C CA . GLY A 1 85 ? 13.680 5.890 -14.599 1.00 71.19 85 GLY A CA 1
ATOM 673 C C . GLY A 1 85 ? 13.922 5.396 -16.022 1.00 71.19 85 GLY A C 1
ATOM 674 O O . GLY A 1 85 ? 13.763 4.214 -16.303 1.00 71.19 85 GLY A O 1
ATOM 675 N N . VAL A 1 86 ? 14.302 6.297 -16.927 1.00 67.94 86 VAL A N 1
ATOM 676 C CA . VAL A 1 86 ? 14.744 5.925 -18.276 1.00 67.94 86 VAL A CA 1
ATOM 677 C C . VAL A 1 86 ? 16.250 5.700 -18.224 1.00 67.94 86 VAL A C 1
ATOM 679 O O . VAL A 1 86 ? 16.984 6.555 -17.715 1.00 67.94 86 VAL A O 1
ATOM 682 N N . ASP A 1 87 ? 16.709 4.557 -18.736 1.00 61.84 87 ASP A N 1
ATOM 683 C CA . ASP A 1 87 ? 18.136 4.284 -18.902 1.00 61.84 87 ASP A CA 1
ATOM 684 C C . ASP A 1 87 ? 18.808 5.417 -19.692 1.00 61.84 87 ASP A C 1
ATOM 686 O O . ASP A 1 87 ? 18.213 6.040 -20.573 1.00 61.84 87 ASP A O 1
ATOM 690 N N . ASN A 1 88 ? 20.062 5.721 -19.354 1.00 58.66 88 ASN A N 1
ATOM 691 C CA . ASN A 1 88 ? 20.787 6.828 -19.969 1.00 58.66 88 ASN A CA 1
ATOM 692 C C . ASN A 1 88 ? 20.775 6.686 -21.513 1.00 58.66 88 ASN A C 1
ATOM 694 O O . ASN A 1 88 ? 21.281 5.682 -22.020 1.00 58.66 88 ASN A O 1
ATOM 698 N N . PRO A 1 89 ? 20.279 7.676 -22.286 1.00 54.47 89 PRO A N 1
ATOM 699 C CA . PRO A 1 89 ? 20.258 7.604 -23.751 1.00 54.47 89 PRO A CA 1
ATOM 700 C C . PRO A 1 89 ? 21.659 7.611 -24.394 1.00 54.47 89 PRO A C 1
ATOM 702 O O . PRO A 1 89 ? 21.779 7.532 -25.614 1.00 54.47 89 PRO A O 1
ATOM 705 N N . SER A 1 90 ? 22.741 7.686 -23.611 1.00 49.38 90 SER A N 1
ATOM 706 C CA . SER A 1 90 ? 24.115 7.781 -24.119 1.00 49.38 90 SER A CA 1
ATOM 707 C C . SER A 1 90 ? 24.672 6.496 -24.750 1.00 49.38 90 SER A C 1
ATOM 709 O O . SER A 1 90 ? 25.839 6.480 -25.131 1.00 49.38 90 SER A O 1
ATOM 711 N N . VAL A 1 91 ? 23.882 5.424 -24.881 1.00 51.12 91 VAL A N 1
ATOM 712 C CA . VAL A 1 91 ? 24.241 4.261 -25.712 1.00 51.12 91 VAL A CA 1
ATOM 713 C C . VAL A 1 91 ? 23.076 3.852 -26.613 1.00 51.12 91 VAL A C 1
ATOM 715 O O . VAL A 1 91 ? 22.791 2.673 -26.794 1.00 51.12 91 VAL A O 1
ATOM 718 N N . SER A 1 92 ? 22.405 4.811 -27.251 1.00 46.56 92 SER A N 1
ATOM 719 C CA . SER A 1 92 ? 21.853 4.489 -28.565 1.00 46.56 92 SER A CA 1
ATOM 720 C C . SER A 1 92 ? 23.049 4.246 -29.490 1.00 46.56 92 SER A C 1
ATOM 722 O O . SER A 1 92 ? 23.750 5.204 -29.830 1.00 46.56 92 SER A O 1
ATOM 724 N N . LYS A 1 93 ? 23.316 2.987 -29.874 1.00 53.25 93 LYS A N 1
ATOM 725 C CA . LYS A 1 93 ? 24.138 2.690 -31.056 1.00 53.25 93 LYS A CA 1
ATOM 726 C C . LYS A 1 93 ? 23.407 3.300 -32.246 1.00 53.25 93 LYS A C 1
ATOM 728 O O . LYS A 1 93 ? 22.527 2.699 -32.844 1.00 53.25 93 LYS A O 1
ATOM 733 N N . ARG A 1 94 ? 23.713 4.562 -32.490 1.00 49.28 94 ARG A N 1
ATOM 734 C CA . ARG A 1 94 ? 23.343 5.336 -33.659 1.00 49.28 94 ARG A CA 1
ATOM 735 C C . ARG A 1 94 ? 24.009 4.588 -34.839 1.00 49.28 94 ARG A C 1
ATOM 737 O O . ARG A 1 94 ? 25.238 4.544 -34.851 1.00 49.28 94 ARG A O 1
ATOM 744 N N . PRO A 1 95 ? 23.273 3.959 -35.780 1.00 55.66 95 PRO A N 1
ATOM 745 C CA . PRO A 1 95 ? 23.869 3.321 -36.953 1.00 55.66 95 PRO A CA 1
ATOM 746 C C . PRO A 1 95 ? 24.313 4.413 -37.932 1.00 55.66 95 PRO A C 1
ATOM 748 O O . PRO A 1 95 ? 23.639 4.700 -38.912 1.00 55.66 95 PRO A O 1
ATOM 751 N N . TYR A 1 96 ? 25.408 5.101 -37.628 1.00 51.72 96 TYR A N 1
ATOM 752 C CA . TYR A 1 96 ? 25.974 6.107 -38.523 1.00 51.72 96 TYR A CA 1
ATOM 753 C C . TYR A 1 96 ? 27.451 5.793 -38.656 1.00 51.72 96 TYR A C 1
ATOM 755 O O . TYR A 1 96 ? 28.208 5.890 -37.693 1.00 51.72 96 TYR A O 1
ATOM 763 N N . GLY A 1 97 ? 27.811 5.357 -39.859 1.00 59.97 97 GLY A N 1
ATOM 764 C CA . GLY A 1 97 ? 29.158 4.962 -40.233 1.00 59.97 97 GLY A CA 1
ATOM 765 C C . GLY A 1 97 ? 29.170 3.600 -40.913 1.00 59.97 97 GLY A C 1
ATOM 766 O O . GLY A 1 97 ? 29.653 2.633 -40.337 1.00 59.97 97 GLY A O 1
ATOM 767 N N . VAL A 1 98 ? 28.667 3.520 -42.150 1.00 53.88 98 VAL A N 1
ATOM 768 C CA . VAL A 1 98 ? 29.249 2.553 -43.088 1.00 53.88 98 VAL A CA 1
ATOM 769 C C . VAL A 1 98 ? 30.656 3.079 -43.345 1.00 53.88 98 VAL A C 1
ATOM 771 O O . VAL A 1 98 ? 30.812 4.163 -43.905 1.00 53.88 98 VAL A O 1
ATOM 774 N N . ALA A 1 99 ? 31.673 2.376 -42.850 1.00 55.84 99 ALA A N 1
ATOM 775 C CA . ALA A 1 99 ? 33.051 2.674 -43.205 1.00 55.84 99 ALA A CA 1
ATOM 776 C C . ALA A 1 99 ? 33.216 2.361 -44.697 1.00 55.84 99 ALA A C 1
ATOM 778 O O . ALA A 1 99 ? 33.333 1.204 -45.092 1.00 55.84 99 ALA A O 1
ATOM 779 N N . VAL A 1 100 ? 33.143 3.394 -45.535 1.00 54.38 100 VAL A N 1
ATOM 780 C CA . VAL A 1 100 ? 33.443 3.292 -46.962 1.00 54.38 100 VAL A CA 1
ATOM 781 C C . VAL A 1 100 ? 34.888 3.747 -47.147 1.00 54.38 100 VAL A C 1
ATOM 783 O O . VAL A 1 100 ? 35.179 4.939 -47.090 1.00 54.38 100 VAL A O 1
ATOM 786 N N . GLY A 1 101 ? 35.785 2.779 -47.329 1.00 44.16 101 GLY A N 1
ATOM 787 C CA . GLY A 1 101 ? 37.219 2.972 -47.571 1.00 44.16 101 GLY A CA 1
ATOM 788 C C . GLY A 1 101 ? 38.048 2.210 -4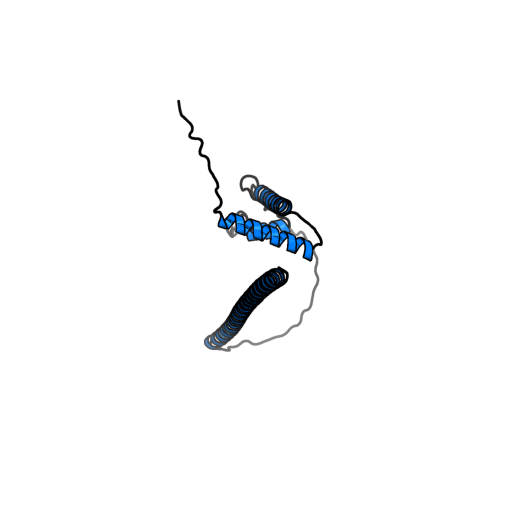6.537 1.00 44.16 101 GLY A C 1
ATOM 789 O O . GLY A 1 101 ? 37.870 2.407 -45.345 1.00 44.16 101 GLY A O 1
ATOM 790 N N . SER A 1 102 ? 38.944 1.293 -46.874 1.00 44.09 102 SER A N 1
ATOM 791 C CA . SER A 1 102 ? 39.506 0.851 -48.151 1.00 44.09 102 SER A CA 1
ATOM 792 C C . SER A 1 102 ? 39.901 -0.617 -47.981 1.00 44.09 102 SER A C 1
ATOM 794 O O . SER A 1 102 ? 40.374 -1.001 -46.912 1.00 44.09 102 SER A O 1
ATOM 796 N N . SER A 1 103 ? 39.712 -1.434 -49.017 1.00 53.84 103 SER A N 1
ATOM 797 C CA . SER A 1 103 ? 40.130 -2.836 -49.041 1.00 53.84 103 SER A CA 1
ATOM 798 C C . SER A 1 103 ? 41.589 -2.990 -48.615 1.00 53.84 103 SER A C 1
ATOM 800 O O . SER A 1 103 ? 42.478 -2.404 -49.229 1.00 53.84 103 SER A O 1
ATOM 802 N N . GLY A 1 104 ? 41.833 -3.812 -47.597 1.00 49.34 104 GLY A N 1
ATOM 803 C CA . GLY A 1 104 ? 43.173 -4.283 -47.272 1.00 49.34 104 GLY A CA 1
ATOM 804 C C . GLY A 1 104 ? 43.441 -4.362 -45.780 1.00 49.34 104 GLY A C 1
ATOM 805 O O . GLY A 1 104 ? 43.881 -3.389 -45.178 1.00 49.34 104 GLY A O 1
ATOM 806 N N . ARG A 1 105 ? 43.240 -5.557 -45.217 1.00 38.34 105 ARG A N 1
ATOM 807 C CA . ARG A 1 105 ? 44.277 -6.374 -44.559 1.00 38.34 105 ARG A CA 1
ATOM 808 C C . ARG A 1 105 ? 43.608 -7.286 -43.535 1.00 38.34 105 ARG A C 1
ATOM 810 O O . ARG A 1 105 ? 43.143 -6.841 -42.493 1.00 38.34 105 ARG A O 1
ATOM 817 N N . GLN A 1 106 ? 43.570 -8.570 -43.878 1.00 46.94 106 GLN A N 1
ATOM 818 C CA . GLN A 1 106 ? 43.327 -9.651 -42.934 1.00 46.94 106 GLN A CA 1
ATOM 819 C C . GLN A 1 106 ? 44.324 -9.531 -41.780 1.00 46.94 106 GLN A C 1
ATOM 821 O O . GLN A 1 106 ? 45.530 -9.458 -42.025 1.00 46.94 106 GLN A O 1
ATOM 826 N N . GLN A 1 107 ? 43.820 -9.529 -40.550 1.00 41.53 107 GLN A N 1
ATOM 827 C CA . GLN A 1 107 ? 44.522 -10.130 -39.426 1.00 41.53 107 GLN A CA 1
ATOM 828 C C . GLN A 1 107 ? 43.504 -10.888 -38.587 1.00 41.53 107 GLN A C 1
ATOM 830 O O . GLN A 1 107 ? 42.632 -10.306 -37.942 1.00 41.53 107 GLN A O 1
ATOM 835 N N . ASP A 1 108 ? 43.643 -12.204 -38.663 1.00 43.38 108 ASP A N 1
ATOM 836 C CA . ASP A 1 108 ? 43.118 -13.168 -37.719 1.00 43.38 108 ASP A CA 1
ATOM 837 C C . ASP A 1 108 ? 43.516 -12.776 -36.294 1.00 43.38 108 ASP A C 1
ATOM 839 O O . ASP A 1 108 ? 44.645 -12.362 -36.045 1.00 43.38 108 ASP A O 1
ATOM 843 N N . THR A 1 109 ? 42.617 -12.963 -35.335 1.00 39.16 109 THR A N 1
ATOM 844 C CA . THR A 1 109 ? 42.983 -13.637 -34.085 1.00 39.16 109 THR A CA 1
ATOM 845 C C . THR A 1 109 ? 41.743 -14.310 -33.520 1.00 39.16 109 THR A C 1
ATOM 847 O O . THR A 1 109 ? 40.684 -13.708 -33.351 1.00 39.16 109 THR A O 1
ATOM 850 N N . ALA A 1 110 ? 41.918 -15.608 -33.321 1.00 39.47 110 ALA A N 1
ATOM 851 C CA . ALA A 1 110 ? 40.950 -16.591 -32.902 1.00 39.47 110 ALA A CA 1
ATOM 852 C C . ALA A 1 110 ? 40.468 -16.379 -31.466 1.00 39.47 110 ALA A C 1
ATOM 854 O O . ALA A 1 110 ? 41.257 -16.041 -30.586 1.00 39.47 110 ALA A O 1
ATOM 855 N N . LEU A 1 111 ? 39.198 -16.708 -31.244 1.00 40.19 111 LEU A N 1
ATOM 856 C CA . LEU A 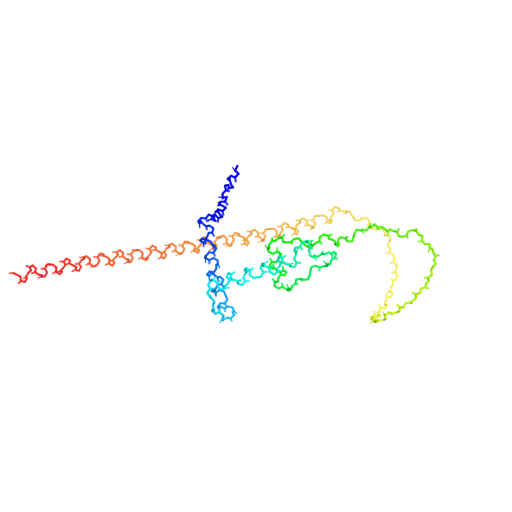1 111 ? 38.775 -17.519 -30.109 1.00 40.19 111 LEU A CA 1
ATOM 857 C C . LEU A 1 111 ? 37.730 -18.510 -30.638 1.00 40.19 111 LEU A C 1
ATOM 859 O O . LEU A 1 111 ? 36.618 -18.119 -30.991 1.00 40.19 111 LEU A O 1
ATOM 863 N N . GLU A 1 112 ? 38.150 -19.772 -30.737 1.00 42.00 112 GLU A N 1
ATOM 864 C CA . GLU A 1 112 ? 37.280 -20.947 -30.612 1.00 42.00 112 GLU A CA 1
ATOM 865 C C . GLU A 1 112 ? 36.560 -20.850 -29.246 1.00 42.00 112 GLU A C 1
ATOM 867 O O . GLU A 1 112 ? 37.055 -20.190 -28.332 1.00 42.00 112 GLU A O 1
ATOM 872 N N . GLU A 1 113 ? 35.346 -21.340 -29.035 1.00 38.00 113 GLU A N 1
ATOM 873 C CA . GLU A 1 113 ? 34.844 -22.700 -29.230 1.00 38.00 113 GLU A CA 1
ATOM 874 C C . GLU A 1 113 ? 33.310 -22.630 -29.389 1.00 38.00 113 GLU A C 1
ATOM 876 O O . GLU A 1 113 ? 32.668 -21.834 -28.703 1.00 38.00 113 GLU A O 1
ATOM 881 N N . ASP A 1 114 ? 32.722 -23.433 -30.281 1.00 31.92 114 ASP A N 1
ATOM 882 C CA . ASP A 1 114 ? 31.698 -24.432 -29.917 1.00 31.92 114 ASP A CA 1
ATOM 883 C C . ASP A 1 114 ? 31.322 -25.232 -31.175 1.00 31.92 114 ASP A C 1
ATOM 885 O O . ASP A 1 114 ? 30.759 -24.707 -32.143 1.00 31.92 114 ASP A O 1
ATOM 889 N N . GLU A 1 115 ? 31.706 -26.506 -31.182 1.00 34.78 115 GLU A N 1
ATOM 890 C CA . GLU A 1 115 ? 31.348 -27.458 -32.222 1.00 34.78 115 GLU A CA 1
ATOM 891 C C . GLU A 1 115 ? 29.924 -27.976 -32.011 1.00 34.78 115 GLU A C 1
ATOM 893 O O . GLU A 1 115 ? 29.567 -28.497 -30.958 1.00 34.78 115 GLU A O 1
ATOM 898 N N . GLY A 1 116 ? 29.132 -27.929 -33.078 1.00 31.61 116 GLY A N 1
ATOM 899 C CA . GLY A 1 116 ? 27.839 -28.593 -33.163 1.00 31.61 116 GLY A CA 1
ATOM 900 C C . GLY A 1 116 ? 27.463 -28.841 -34.616 1.00 31.61 116 GLY A C 1
ATOM 901 O O . GLY A 1 116 ? 26.590 -28.172 -35.163 1.00 31.61 116 GLY A O 1
ATOM 902 N N . GLN A 1 117 ? 28.157 -29.780 -35.262 1.00 31.36 117 GLN A N 1
ATOM 903 C CA . GLN A 1 117 ? 27.804 -30.281 -36.589 1.00 31.36 117 GLN A CA 1
ATOM 904 C C . GLN A 1 117 ? 26.494 -31.080 -36.540 1.00 31.36 117 GLN A C 1
ATOM 906 O O . GLN A 1 117 ? 26.336 -31.982 -35.719 1.00 31.36 117 GLN A O 1
ATOM 911 N N . SER A 1 118 ? 25.612 -30.857 -37.512 1.00 32.75 118 SER A N 1
ATOM 912 C CA . SER A 1 118 ? 25.021 -31.961 -38.280 1.00 32.75 118 SER A CA 1
ATOM 913 C C . SER A 1 118 ? 24.419 -31.437 -39.575 1.00 32.75 118 SER A C 1
ATOM 915 O O . SER A 1 118 ? 23.435 -30.703 -39.591 1.00 32.75 118 SER A O 1
ATOM 917 N N . ALA A 1 119 ? 25.063 -31.837 -40.665 1.00 36.69 119 ALA A N 1
ATOM 918 C CA . ALA A 1 119 ? 24.547 -31.774 -42.016 1.00 36.69 119 ALA A CA 1
ATOM 919 C C . ALA A 1 119 ? 23.439 -32.815 -42.201 1.00 36.69 119 ALA A C 1
ATOM 921 O O . ALA A 1 119 ? 23.628 -33.955 -41.785 1.00 36.69 119 ALA A O 1
ATOM 922 N N . VAL A 1 120 ? 22.362 -32.466 -42.910 1.00 31.77 120 VAL A N 1
ATOM 923 C CA . VAL A 1 120 ? 21.645 -33.409 -43.782 1.00 31.77 120 VAL A CA 1
ATOM 924 C C . VAL A 1 120 ? 21.120 -32.644 -45.001 1.00 31.77 120 VAL A C 1
ATOM 926 O O . VAL A 1 120 ? 20.527 -31.574 -44.874 1.00 31.77 120 VAL A O 1
ATOM 929 N N . ASN A 1 121 ? 21.415 -33.207 -46.170 1.00 35.25 121 ASN A N 1
ATOM 930 C CA . ASN A 1 121 ? 20.949 -32.845 -47.507 1.00 35.25 121 ASN A CA 1
ATOM 931 C C . ASN A 1 121 ? 19.411 -32.853 -47.611 1.00 35.25 121 ASN A C 1
ATOM 933 O O . ASN A 1 121 ? 18.772 -33.624 -46.909 1.00 35.25 121 ASN A O 1
ATOM 937 N N . GLU A 1 122 ? 18.822 -32.099 -48.542 1.00 37.44 122 GLU A N 1
ATOM 938 C CA . GLU A 1 122 ? 18.253 -32.669 -49.778 1.00 37.44 122 GLU A CA 1
ATOM 939 C C . GLU A 1 122 ? 17.510 -31.629 -50.621 1.00 37.44 122 GLU A C 1
ATOM 941 O O . GLU A 1 122 ? 17.167 -30.528 -50.197 1.00 37.44 122 GLU A O 1
ATOM 946 N N . GLU A 1 123 ? 17.382 -32.019 -51.877 1.00 37.25 123 GLU A N 1
ATOM 947 C CA . GLU A 1 123 ? 17.033 -31.285 -53.073 1.00 37.25 123 GLU A CA 1
ATOM 948 C C . GLU A 1 123 ? 15.592 -30.747 -53.152 1.00 37.25 123 GLU A C 1
ATOM 950 O O . GLU A 1 123 ? 14.649 -31.270 -52.571 1.00 37.25 123 GLU A O 1
ATOM 955 N N . ALA A 1 124 ? 15.468 -29.788 -54.074 1.00 34.44 124 ALA A N 1
ATOM 956 C CA . ALA A 1 124 ? 14.392 -29.652 -55.055 1.00 34.44 124 ALA A CA 1
ATOM 957 C C . ALA A 1 124 ? 13.076 -28.933 -54.690 1.00 34.44 124 ALA A C 1
ATOM 959 O O . ALA A 1 124 ? 12.364 -29.226 -53.738 1.00 34.44 124 ALA A O 1
ATOM 960 N N . ASN A 1 125 ? 12.720 -28.085 -55.663 1.00 37.59 125 ASN A N 1
ATOM 961 C CA . ASN A 1 125 ? 11.388 -27.649 -56.072 1.00 37.59 125 ASN A CA 1
ATOM 962 C C . ASN A 1 125 ? 10.697 -26.571 -55.233 1.00 37.59 125 ASN A C 1
ATOM 964 O O . ASN A 1 125 ? 10.071 -26.830 -54.215 1.00 37.59 125 ASN A O 1
ATOM 968 N N . ASN A 1 126 ? 10.681 -25.356 -55.785 1.00 34.56 126 ASN A N 1
ATOM 969 C CA . ASN A 1 126 ? 9.598 -24.410 -55.543 1.00 34.56 126 ASN A CA 1
ATOM 970 C C . ASN A 1 126 ? 9.266 -23.658 -56.837 1.00 34.56 126 ASN A C 1
ATOM 972 O O . ASN A 1 126 ? 9.697 -22.528 -57.055 1.00 34.56 126 ASN A O 1
ATOM 976 N N . GLU A 1 127 ? 8.468 -24.304 -57.686 1.00 37.75 127 GLU A N 1
ATOM 977 C CA . GLU A 1 127 ? 7.551 -23.590 -58.566 1.00 37.75 127 GLU A CA 1
ATOM 978 C C . GLU A 1 127 ? 6.214 -23.410 -57.835 1.00 37.75 127 GLU A C 1
ATOM 980 O O . GLU A 1 127 ? 5.488 -24.356 -57.549 1.00 37.75 127 GLU A O 1
ATOM 985 N N . THR A 1 128 ? 5.917 -22.142 -57.571 1.00 43.03 128 THR A N 1
ATOM 986 C CA . THR A 1 128 ? 4.598 -21.526 -57.739 1.00 43.03 128 THR A CA 1
ATOM 987 C C . THR A 1 128 ? 3.415 -22.144 -56.983 1.00 43.03 128 THR A C 1
ATOM 989 O O . THR A 1 128 ? 2.592 -22.865 -57.538 1.00 43.03 128 THR A O 1
ATOM 992 N N . ALA A 1 129 ? 3.215 -21.689 -55.743 1.00 37.53 129 ALA A N 1
ATOM 993 C CA . ALA A 1 129 ? 1.899 -21.679 -55.105 1.00 37.53 129 ALA A CA 1
ATOM 994 C C . ALA A 1 129 ? 1.526 -20.234 -54.731 1.00 37.53 129 ALA A C 1
ATOM 996 O O . ALA A 1 129 ? 1.879 -19.721 -53.671 1.00 37.53 129 ALA A O 1
ATOM 997 N N . ASN A 1 130 ? 0.805 -19.572 -55.642 1.00 52.03 130 ASN A N 1
ATOM 998 C CA . ASN A 1 130 ? 0.007 -18.378 -55.366 1.00 52.03 130 ASN A CA 1
ATOM 999 C C . ASN A 1 130 ? -1.082 -18.753 -54.349 1.00 52.03 130 ASN A C 1
ATOM 1001 O O . ASN A 1 130 ? -2.152 -19.232 -54.722 1.00 52.03 130 ASN A O 1
ATOM 1005 N N . ILE A 1 131 ? -0.809 -18.556 -53.060 1.00 46.94 131 ILE A N 1
ATOM 1006 C CA . ILE A 1 131 ? -1.808 -18.659 -51.995 1.00 46.94 131 ILE A CA 1
ATOM 1007 C C . ILE A 1 131 ? -2.127 -17.240 -51.533 1.00 46.94 131 ILE A C 1
ATOM 1009 O O . ILE A 1 131 ? -1.263 -16.501 -51.067 1.00 46.94 131 ILE A O 1
ATOM 1013 N N . SER A 1 132 ? -3.389 -16.861 -51.733 1.00 51.16 132 SER A N 1
ATOM 1014 C CA . SER A 1 132 ? -3.933 -15.534 -51.467 1.00 51.16 132 SER A CA 1
ATOM 1015 C C . SER A 1 132 ? -3.676 -15.083 -50.022 1.00 51.16 132 SER A C 1
ATOM 1017 O O . SER A 1 132 ? -4.078 -15.746 -49.062 1.00 51.16 132 SER A O 1
ATOM 1019 N N . VAL A 1 133 ? -3.044 -13.914 -49.890 1.00 50.88 133 VAL A N 1
ATOM 1020 C CA . VAL A 1 133 ? -2.687 -13.220 -48.637 1.00 50.88 133 VAL A CA 1
ATOM 1021 C C . VAL A 1 133 ? -3.914 -12.955 -47.737 1.00 50.88 133 VAL A C 1
ATOM 1023 O O . VAL A 1 133 ? -3.776 -12.769 -46.528 1.00 50.88 133 VAL A O 1
ATOM 1026 N N . ASP A 1 134 ? -5.131 -13.050 -48.279 1.00 48.06 134 ASP A N 1
ATOM 1027 C CA . ASP A 1 134 ? -6.383 -12.838 -47.546 1.00 48.06 134 ASP A CA 1
ATOM 1028 C C . ASP A 1 134 ? -6.765 -13.964 -46.564 1.00 48.06 134 ASP A C 1
ATOM 1030 O O . ASP A 1 134 ? -7.539 -13.725 -45.633 1.00 48.06 134 ASP A O 1
ATOM 1034 N N . GLN A 1 135 ? -6.241 -15.189 -46.716 1.00 47.09 135 GLN A N 1
ATOM 1035 C CA . GLN A 1 135 ? -6.566 -16.292 -45.792 1.00 47.09 135 GLN A CA 1
ATOM 1036 C C . GLN A 1 135 ? -5.716 -16.298 -44.512 1.00 47.09 135 GLN A C 1
ATOM 1038 O O . GLN A 1 135 ? -6.201 -16.732 -43.465 1.00 47.09 135 GLN A O 1
ATOM 1043 N N . LEU A 1 136 ? -4.494 -15.758 -44.551 1.00 46.03 136 LEU A N 1
ATOM 1044 C CA . LEU A 1 136 ? -3.625 -15.647 -43.372 1.00 46.03 136 LEU A CA 1
ATOM 1045 C C . LEU A 1 136 ? -4.091 -14.551 -42.402 1.00 46.03 136 LEU A C 1
ATOM 1047 O O . LEU A 1 136 ? -3.940 -14.706 -41.192 1.00 46.03 136 LEU A O 1
ATOM 1051 N N . ASN A 1 137 ? -4.738 -13.497 -42.907 1.00 45.66 137 ASN A N 1
ATOM 1052 C CA . ASN A 1 137 ? -5.178 -12.370 -42.081 1.00 45.66 137 ASN A CA 1
ATOM 1053 C C . ASN A 1 137 ? -6.451 -12.676 -41.261 1.00 45.66 137 ASN A C 1
ATOM 1055 O O . ASN A 1 137 ? -6.653 -12.136 -40.177 1.00 45.66 137 ASN A O 1
ATOM 1059 N N . ARG A 1 138 ? -7.294 -13.617 -41.719 1.00 45.34 138 ARG A N 1
ATOM 1060 C CA . ARG A 1 138 ? -8.513 -14.023 -40.989 1.00 45.34 138 ARG A CA 1
ATOM 1061 C C . ARG A 1 138 ? -8.231 -14.916 -39.776 1.00 45.34 138 ARG A C 1
ATOM 1063 O O . ARG A 1 138 ? -9.026 -14.936 -38.840 1.00 45.34 138 ARG A O 1
ATOM 1070 N N . GLN A 1 139 ? -7.119 -15.656 -39.761 1.00 47.19 139 GLN A N 1
ATOM 1071 C CA . GLN A 1 139 ? -6.758 -16.514 -38.622 1.00 47.19 139 GLN A CA 1
ATOM 1072 C C . GLN A 1 139 ? -6.139 -15.733 -37.452 1.00 47.19 139 GLN A C 1
ATOM 1074 O O . GLN A 1 139 ? -6.290 -16.144 -36.298 1.00 47.19 139 GLN A O 1
ATOM 1079 N N . SER A 1 140 ? -5.480 -14.603 -37.719 1.00 51.59 140 SER A N 1
ATOM 1080 C CA . SER A 1 140 ? -4.941 -13.706 -36.688 1.00 51.59 140 SER A CA 1
ATOM 1081 C C . SER A 1 140 ? -6.034 -12.954 -35.921 1.00 51.59 140 SER A C 1
ATOM 1083 O O . SER A 1 140 ? -5.944 -12.852 -34.695 1.00 51.59 140 SER A O 1
ATOM 1085 N N . ASP A 1 141 ? -7.101 -12.522 -36.599 1.00 49.06 141 ASP A N 1
ATOM 1086 C CA . ASP A 1 141 ? -8.201 -11.762 -35.980 1.00 49.06 141 ASP A CA 1
ATOM 1087 C C . ASP A 1 141 ? -9.057 -12.610 -35.021 1.00 49.06 141 ASP A C 1
ATOM 1089 O O . ASP A 1 141 ? -9.458 -12.160 -33.942 1.00 49.06 141 ASP A O 1
ATOM 1093 N N . VAL A 1 142 ? -9.289 -13.886 -35.347 1.00 52.41 142 VAL A N 1
ATOM 1094 C CA . VAL A 1 142 ? -10.058 -14.797 -34.478 1.00 52.41 142 VAL A CA 1
ATOM 1095 C C . VAL A 1 142 ? -9.277 -15.153 -33.204 1.00 52.41 142 VAL A C 1
ATOM 1097 O O . VAL A 1 142 ? -9.857 -15.265 -32.127 1.00 52.41 142 VAL A O 1
ATOM 1100 N N . ARG A 1 143 ? -7.944 -15.273 -33.272 1.00 50.97 143 ARG A N 1
ATOM 1101 C CA . ARG A 1 143 ? -7.115 -15.566 -32.085 1.00 50.97 143 ARG A CA 1
ATOM 1102 C C . ARG A 1 143 ? -6.978 -14.367 -31.143 1.00 50.97 143 ARG A C 1
ATOM 1104 O O . ARG A 1 143 ? -6.934 -14.556 -29.928 1.00 50.97 143 ARG A O 1
ATOM 1111 N N . GLN A 1 144 ? -6.943 -13.141 -31.670 1.00 55.44 144 GLN A N 1
ATOM 1112 C CA . GLN A 1 144 ? -6.899 -11.934 -30.836 1.00 55.44 144 GLN A CA 1
ATOM 1113 C C . GLN A 1 144 ? -8.214 -11.693 -30.084 1.00 55.44 144 GLN A C 1
ATOM 1115 O O . GLN A 1 144 ? -8.187 -11.347 -28.903 1.00 55.44 144 GLN A O 1
ATOM 1120 N N . THR A 1 145 ? -9.358 -11.928 -30.727 1.00 56.19 145 THR A N 1
ATOM 1121 C CA . THR A 1 145 ? -10.680 -11.726 -30.107 1.00 56.19 145 THR A CA 1
ATOM 1122 C C . THR A 1 145 ? -10.982 -12.743 -29.001 1.00 56.19 145 THR A C 1
ATOM 1124 O O . THR A 1 145 ? -11.524 -12.366 -27.961 1.00 56.19 145 THR A O 1
ATOM 1127 N N . VAL A 1 146 ? -10.563 -14.006 -29.159 1.00 59.81 146 VAL A N 1
ATOM 1128 C CA . VAL A 1 146 ? -10.718 -15.044 -28.121 1.00 59.81 146 VAL A CA 1
ATOM 1129 C C . VAL A 1 146 ? -9.920 -14.701 -26.856 1.00 59.81 146 VAL A C 1
ATOM 1131 O O . VAL A 1 146 ? -10.461 -14.808 -25.759 1.00 59.81 146 VAL A O 1
ATOM 1134 N N . ASN A 1 147 ? -8.688 -14.201 -26.993 1.00 64.62 147 ASN A N 1
ATOM 1135 C CA . ASN A 1 147 ? -7.864 -13.804 -25.843 1.00 64.62 147 ASN A CA 1
ATOM 1136 C C . ASN A 1 147 ? -8.364 -12.531 -25.141 1.00 64.62 147 ASN A C 1
ATOM 1138 O O . ASN A 1 147 ? -8.205 -12.388 -23.935 1.00 64.62 147 ASN A O 1
ATOM 1142 N N . GLN A 1 148 ? -8.978 -11.592 -25.864 1.00 70.25 148 GLN A N 1
ATOM 1143 C CA . GLN A 1 148 ? -9.575 -10.410 -25.229 1.00 70.25 148 GLN A CA 1
ATOM 1144 C C . GLN A 1 148 ? -10.838 -10.768 -24.439 1.00 70.25 148 GLN A C 1
ATOM 1146 O O . GLN A 1 148 ? -11.061 -10.229 -23.355 1.00 70.25 14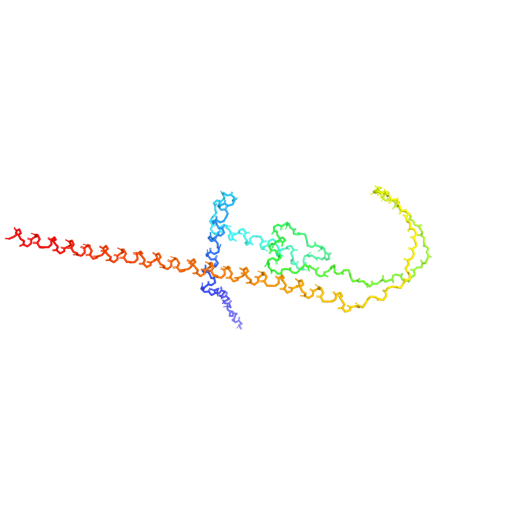8 GLN A O 1
ATOM 1151 N N . LYS A 1 149 ? -11.648 -11.701 -24.955 1.00 77.38 149 LYS A N 1
ATOM 1152 C CA . LYS A 1 149 ? -12.867 -12.157 -24.282 1.00 77.38 149 LYS A CA 1
ATOM 1153 C C . LYS A 1 149 ? -12.563 -12.857 -22.954 1.00 77.38 149 LYS A C 1
ATOM 1155 O O . LYS A 1 149 ? -13.221 -12.557 -21.964 1.00 77.38 149 LYS A O 1
ATOM 1160 N N . THR A 1 150 ? -11.543 -13.717 -22.908 1.00 80.44 150 THR A N 1
ATOM 1161 C CA . THR A 1 150 ? -11.136 -14.396 -21.6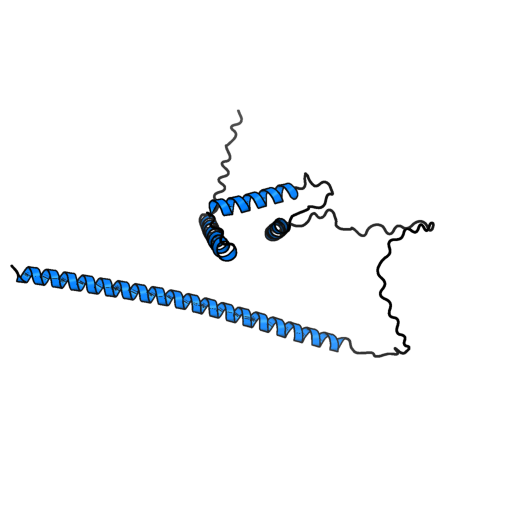65 1.00 80.44 150 THR A CA 1
ATOM 1162 C C . THR A 1 150 ? -10.624 -13.410 -20.614 1.00 80.44 150 THR A C 1
ATOM 1164 O O . THR A 1 150 ? -11.031 -13.484 -19.458 1.00 80.44 150 THR A O 1
ATOM 1167 N N . ILE A 1 151 ? -9.825 -12.415 -21.017 1.00 84.19 151 ILE A N 1
ATOM 1168 C CA . ILE A 1 151 ? -9.343 -11.355 -20.114 1.00 84.19 151 ILE A CA 1
ATOM 1169 C C . ILE A 1 151 ? -10.512 -10.541 -19.535 1.00 84.19 151 ILE A C 1
ATOM 1171 O O . ILE A 1 151 ? -10.517 -10.218 -18.346 1.00 84.19 151 ILE A O 1
ATOM 1175 N N . LEU A 1 152 ? -11.517 -10.209 -20.351 1.00 88.25 152 LEU A N 1
ATOM 1176 C CA . LEU A 1 152 ? -12.701 -9.474 -19.893 1.00 88.25 152 LEU A CA 1
ATOM 1177 C C . LEU A 1 152 ? -13.557 -10.297 -18.920 1.00 88.25 152 LEU A C 1
ATOM 1179 O O . LEU A 1 152 ? -14.056 -9.755 -17.933 1.00 88.25 152 LEU A O 1
ATOM 1183 N N . GLU A 1 153 ? -13.710 -11.599 -19.164 1.00 91.38 153 GLU A N 1
ATOM 1184 C CA . GLU A 1 153 ? -14.428 -12.508 -18.263 1.00 91.38 153 GLU A CA 1
ATOM 1185 C C . GLU A 1 153 ? -13.716 -12.647 -16.908 1.00 91.38 153 GLU A C 1
ATOM 1187 O O . GLU A 1 153 ? -14.365 -12.579 -15.860 1.00 91.38 153 GLU A O 1
ATOM 1192 N N . GLU A 1 154 ? -12.385 -12.748 -16.901 1.00 92.06 154 GLU A N 1
ATOM 1193 C CA . GLU A 1 154 ? -11.586 -12.757 -15.670 1.00 92.06 154 GLU A CA 1
ATOM 1194 C C . GLU A 1 154 ? -11.729 -11.449 -14.879 1.00 92.06 154 GLU A C 1
ATOM 1196 O O . GLU A 1 154 ? -11.945 -11.477 -13.664 1.00 92.06 154 GLU A O 1
ATOM 1201 N N . GLN A 1 155 ? -11.685 -10.297 -15.556 1.00 92.44 155 GLN A N 1
ATOM 1202 C CA . GLN A 1 155 ? -11.904 -8.995 -14.917 1.00 92.44 155 GLN A CA 1
ATOM 1203 C C . GLN A 1 155 ? -13.311 -8.875 -14.322 1.00 92.44 155 GLN A C 1
ATOM 1205 O O . GLN A 1 155 ? -13.470 -8.386 -13.202 1.00 92.44 155 GLN A O 1
ATOM 1210 N N . LEU A 1 156 ? -14.334 -9.354 -15.033 1.00 95.00 156 LEU A N 1
ATOM 1211 C CA . LEU A 1 156 ? -15.710 -9.342 -14.543 1.00 95.00 156 LEU A CA 1
ATOM 1212 C C . LEU A 1 156 ? -15.873 -10.228 -13.301 1.00 95.00 156 LEU A C 1
ATOM 1214 O O . LEU A 1 156 ? -16.536 -9.830 -12.340 1.00 95.00 156 LEU A O 1
ATOM 1218 N N . ASN A 1 157 ? -15.253 -11.408 -13.296 1.00 95.56 157 ASN A N 1
ATOM 1219 C CA . ASN A 1 157 ? -15.266 -12.308 -12.144 1.00 95.56 157 ASN A CA 1
ATOM 1220 C C . ASN A 1 157 ? -14.552 -11.691 -10.936 1.00 95.56 157 ASN A C 1
ATOM 1222 O O . ASN A 1 157 ? -15.056 -11.785 -9.816 1.00 95.56 157 ASN A O 1
ATOM 1226 N N . LEU A 1 158 ? -13.437 -10.991 -11.159 1.00 96.31 158 LEU A N 1
ATOM 1227 C CA . LEU A 1 158 ? -12.729 -10.272 -10.103 1.00 96.31 158 LEU A CA 1
ATOM 1228 C C . LEU A 1 158 ? -13.593 -9.159 -9.490 1.00 96.31 158 LEU A C 1
ATOM 1230 O O . LEU A 1 158 ? -13.659 -9.041 -8.266 1.00 96.31 158 LEU A O 1
ATOM 1234 N N . ILE A 1 159 ? -14.297 -8.380 -10.317 1.00 96.31 159 ILE A N 1
ATOM 1235 C CA . ILE A 1 159 ? -15.206 -7.322 -9.847 1.00 96.31 159 ILE A CA 1
ATOM 1236 C C . ILE A 1 159 ? -16.347 -7.916 -9.015 1.00 96.31 159 ILE A C 1
ATOM 1238 O O . ILE A 1 159 ? -16.638 -7.420 -7.927 1.00 96.31 159 ILE A O 1
ATOM 1242 N N . LYS A 1 160 ? -16.962 -9.008 -9.484 1.00 97.19 160 LYS A N 1
ATOM 1243 C CA . LYS A 1 160 ? -18.028 -9.699 -8.741 1.00 97.19 160 LYS A CA 1
ATOM 1244 C C . LYS A 1 160 ? -17.536 -10.215 -7.389 1.00 97.19 160 LYS A C 1
ATOM 1246 O O . LYS A 1 160 ? -18.228 -10.047 -6.389 1.00 97.19 160 LYS A O 1
ATOM 1251 N N . ALA A 1 161 ? -16.336 -10.794 -7.341 1.00 95.62 161 ALA A N 1
ATOM 1252 C CA . ALA A 1 161 ? -15.739 -11.272 -6.097 1.00 95.62 161 ALA A CA 1
ATOM 1253 C C . ALA A 1 161 ? -15.475 -10.124 -5.107 1.00 95.62 161 ALA A C 1
ATOM 1255 O O . ALA A 1 161 ? -15.773 -10.251 -3.919 1.00 95.62 161 ALA A O 1
ATOM 1256 N N . GLN A 1 162 ? -14.980 -8.980 -5.591 1.00 95.88 162 GLN A N 1
ATOM 1257 C CA . GLN A 1 162 ? -14.784 -7.785 -4.764 1.00 95.88 162 GLN A CA 1
ATOM 1258 C C . GLN A 1 162 ? -16.109 -7.256 -4.205 1.00 95.88 162 GLN A C 1
ATOM 1260 O O . GLN A 1 162 ? -16.196 -6.971 -3.012 1.00 95.88 162 GLN A O 1
ATOM 1265 N N . GLN A 1 163 ? -17.152 -7.180 -5.035 1.00 96.50 163 GLN A N 1
ATOM 1266 C CA . GLN A 1 163 ? -18.486 -6.755 -4.604 1.00 96.50 163 GLN A CA 1
ATOM 1267 C C . GLN A 1 163 ? -19.065 -7.696 -3.540 1.00 96.50 163 GLN A C 1
ATOM 1269 O O . GLN A 1 163 ? -19.534 -7.230 -2.500 1.00 96.50 163 GLN A O 1
ATOM 1274 N N . ALA A 1 164 ? -18.964 -9.012 -3.750 1.00 97.00 164 ALA A N 1
ATOM 1275 C CA . ALA A 1 164 ? -19.412 -10.011 -2.783 1.00 97.00 164 ALA A CA 1
ATOM 1276 C C . ALA A 1 164 ? -18.679 -9.879 -1.437 1.00 97.00 164 ALA A C 1
ATOM 1278 O O . ALA A 1 164 ? -19.316 -9.891 -0.385 1.00 97.00 164 ALA A O 1
ATOM 1279 N N . TYR A 1 165 ? -17.360 -9.669 -1.465 1.00 97.50 165 TYR A N 1
ATOM 1280 C CA . TYR A 1 165 ? -16.566 -9.449 -0.256 1.00 97.50 165 TYR A CA 1
ATOM 1281 C C . TYR A 1 165 ? -17.007 -8.191 0.505 1.00 97.50 165 TYR A C 1
ATOM 1283 O O . TYR A 1 165 ? -17.190 -8.231 1.722 1.00 97.50 165 TYR A O 1
ATOM 1291 N N . THR A 1 166 ? -17.235 -7.078 -0.200 1.00 95.94 166 THR A N 1
ATOM 1292 C CA . THR A 1 166 ? -17.711 -5.842 0.441 1.00 95.94 166 THR A CA 1
ATOM 1293 C C . THR A 1 166 ? -19.106 -5.993 1.043 1.00 95.94 166 THR A C 1
ATOM 1295 O O . THR A 1 166 ? -19.337 -5.520 2.153 1.00 95.94 166 THR A O 1
ATOM 1298 N N . ALA A 1 167 ? -20.011 -6.707 0.366 1.00 97.25 167 ALA A N 1
ATOM 1299 C CA . ALA A 1 167 ? -21.350 -6.984 0.878 1.00 97.25 167 ALA A CA 1
ATOM 1300 C C . ALA A 1 167 ? -21.306 -7.862 2.139 1.00 97.25 167 ALA A C 1
ATOM 1302 O O . ALA A 1 167 ? -22.014 -7.593 3.105 1.00 97.25 167 ALA A O 1
ATOM 1303 N N . GLN A 1 168 ? -20.428 -8.870 2.164 1.00 97.50 168 GLN A N 1
ATOM 1304 C CA . GLN A 1 168 ? -20.233 -9.717 3.340 1.00 97.50 168 GLN A CA 1
ATOM 1305 C C . GLN A 1 168 ? -19.692 -8.921 4.534 1.00 97.50 168 GLN A C 1
ATOM 1307 O O . GLN A 1 168 ? -20.145 -9.116 5.661 1.00 97.50 168 GLN A O 1
ATOM 1312 N N . LEU A 1 169 ? -18.740 -8.014 4.298 1.00 97.12 169 LEU A N 1
ATOM 1313 C CA . LEU A 1 169 ? -18.191 -7.164 5.352 1.00 97.12 169 LEU A CA 1
ATOM 1314 C C . LEU A 1 169 ? -19.259 -6.229 5.934 1.00 97.12 169 LEU A C 1
ATOM 1316 O O . LEU A 1 169 ? -19.315 -6.066 7.151 1.00 97.12 169 LEU A O 1
ATOM 1320 N N . GLN A 1 170 ? -20.118 -5.663 5.082 1.00 96.31 170 GLN A N 1
ATOM 1321 C CA . GLN A 1 170 ? -21.237 -4.829 5.518 1.00 96.31 170 GLN A CA 1
ATOM 1322 C C . GLN A 1 170 ? -22.228 -5.631 6.370 1.00 96.31 170 GLN A C 1
ATOM 1324 O O . GLN A 1 170 ? -22.540 -5.221 7.483 1.00 96.31 170 GLN A O 1
ATOM 1329 N N . ALA A 1 171 ? -22.631 -6.822 5.916 1.00 96.56 171 ALA A N 1
ATOM 1330 C CA . ALA A 1 171 ? -23.545 -7.682 6.666 1.00 96.56 171 ALA A CA 1
ATOM 1331 C C . ALA A 1 171 ? -22.998 -8.053 8.059 1.00 96.56 171 ALA A C 1
ATOM 1333 O O . ALA A 1 171 ? -23.742 -8.068 9.035 1.00 96.56 171 ALA A O 1
ATOM 1334 N N . GLN A 1 172 ? -21.686 -8.293 8.182 1.00 97.06 172 GLN A N 1
ATOM 1335 C CA . GLN A 1 172 ? -21.055 -8.539 9.485 1.00 97.06 172 GLN A CA 1
ATOM 1336 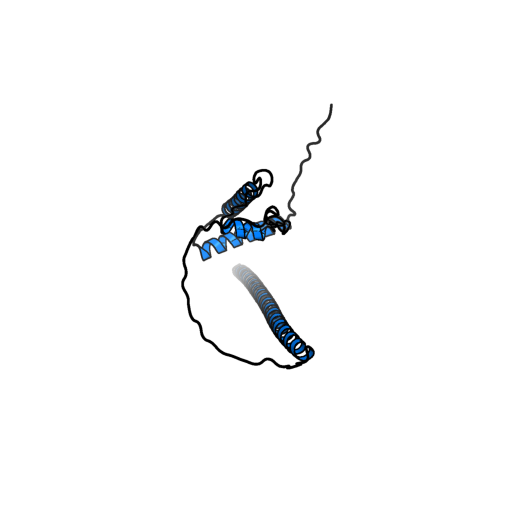C C . GLN A 1 172 ? -21.066 -7.312 10.403 1.00 97.06 172 GLN A C 1
ATOM 1338 O O . GLN A 1 172 ? -21.121 -7.463 11.624 1.00 97.06 172 GLN A O 1
ATOM 1343 N N . GLN A 1 173 ? -20.954 -6.104 9.849 1.00 94.94 173 GLN A N 1
ATOM 1344 C CA . GLN A 1 173 ? -21.055 -4.872 10.633 1.00 94.94 173 GLN A CA 1
ATOM 1345 C C . GLN A 1 173 ? -22.485 -4.660 11.125 1.00 94.94 173 GLN A C 1
ATOM 1347 O O . GLN A 1 173 ? -22.675 -4.352 12.301 1.00 94.94 173 GLN A O 1
ATOM 1352 N N . ASP A 1 174 ? -23.470 -4.904 10.265 1.00 96.94 174 ASP A N 1
ATOM 1353 C CA . ASP A 1 174 ? -24.884 -4.780 10.609 1.00 96.94 174 ASP A CA 1
ATOM 1354 C C . ASP A 1 174 ? -25.275 -5.795 11.701 1.00 96.94 174 ASP A C 1
ATOM 1356 O O . ASP A 1 174 ? -25.871 -5.413 12.707 1.00 96.94 174 ASP A O 1
ATOM 1360 N N . GLU A 1 175 ? -24.829 -7.054 11.591 1.00 97.75 175 GLU A N 1
ATOM 1361 C CA . GLU A 1 175 ? -25.053 -8.087 12.617 1.00 97.75 175 GLU A CA 1
ATOM 1362 C C . GLU A 1 175 ? -24.403 -7.718 13.965 1.00 97.75 175 GLU A C 1
ATOM 1364 O O . GLU A 1 175 ? -24.964 -7.963 15.037 1.00 97.75 175 GLU A O 1
ATOM 1369 N N . ARG A 1 176 ? -23.208 -7.107 13.941 1.00 96.75 176 ARG A N 1
ATOM 1370 C CA . ARG A 1 176 ? -22.560 -6.606 15.165 1.00 96.75 176 ARG A CA 1
ATOM 1371 C C . ARG A 1 176 ? -23.364 -5.480 15.800 1.00 96.75 176 ARG A C 1
ATOM 1373 O O . ARG A 1 176 ? -23.559 -5.508 17.013 1.00 96.75 176 ARG A O 1
ATOM 1380 N N . HIS A 1 177 ? -23.836 -4.525 15.006 1.00 97.44 177 HIS A N 1
ATOM 1381 C CA . HIS A 1 177 ? -24.653 -3.424 15.505 1.00 97.44 177 HIS A CA 1
ATOM 1382 C C . HIS A 1 177 ? -25.992 -3.904 16.069 1.00 97.44 177 HIS A C 1
ATOM 1384 O O . HIS A 1 177 ? -26.419 -3.421 17.117 1.00 97.44 177 HIS A O 1
ATOM 1390 N N . GLU A 1 178 ? -26.629 -4.888 15.437 1.00 97.75 178 GLU A N 1
ATOM 1391 C CA . GLU A 1 178 ? -27.857 -5.499 15.950 1.00 97.75 178 GLU A 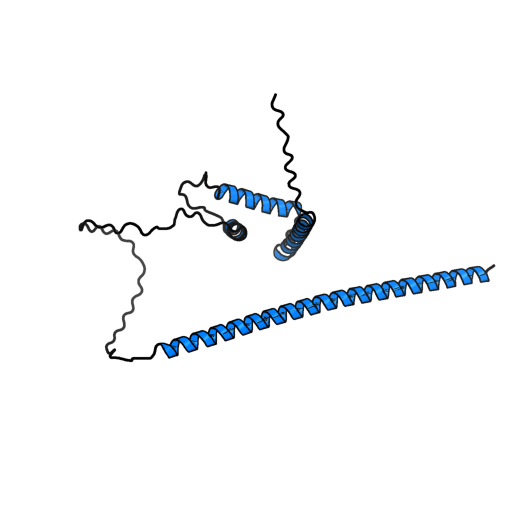CA 1
ATOM 1392 C C . GLU A 1 178 ? -27.627 -6.149 17.323 1.00 97.75 178 GLU A C 1
ATOM 1394 O O . GLU A 1 178 ? -28.348 -5.856 18.279 1.00 97.75 178 GLU A O 1
ATOM 1399 N N . LYS A 1 179 ? -26.551 -6.934 17.465 1.00 97.75 179 LYS A N 1
ATOM 1400 C CA . LYS A 1 179 ? -26.156 -7.544 18.748 1.00 97.75 179 LYS A CA 1
ATOM 1401 C C . LYS A 1 179 ? -25.836 -6.505 19.825 1.00 97.75 179 LYS A C 1
ATOM 1403 O O . LYS A 1 179 ? -26.177 -6.695 20.993 1.00 97.75 179 LYS A O 1
ATOM 1408 N N . GLU A 1 180 ? -25.188 -5.400 19.461 1.00 97.69 180 GLU A N 1
ATOM 1409 C CA . GLU A 1 180 ? -24.924 -4.289 20.384 1.00 97.69 180 GLU A CA 1
ATOM 1410 C C . GLU A 1 180 ? -26.223 -3.630 20.869 1.00 97.69 180 GLU A C 1
ATOM 1412 O O . GLU A 1 180 ? -26.363 -3.343 22.064 1.00 97.69 180 GLU A O 1
ATOM 1417 N N . MET A 1 181 ? -27.189 -3.436 19.970 1.00 97.75 181 MET A N 1
ATOM 1418 C CA . MET A 1 181 ? -28.505 -2.886 20.299 1.00 97.75 181 MET A CA 1
ATOM 1419 C C . MET A 1 181 ? -29.316 -3.827 21.192 1.00 97.75 181 MET A C 1
ATOM 1421 O O . MET A 1 181 ? -29.922 -3.378 22.169 1.00 97.75 181 MET A O 1
ATOM 1425 N N . GLU A 1 182 ? -29.294 -5.130 20.917 1.00 98.00 182 GLU A N 1
ATOM 1426 C CA . GLU A 1 182 ? -29.947 -6.136 21.757 1.00 98.00 182 GLU A CA 1
ATOM 1427 C C . GLU A 1 182 ? -29.349 -6.150 23.171 1.00 98.00 182 GLU A C 1
ATOM 1429 O O . GLU A 1 182 ? -30.075 -6.094 24.170 1.00 98.00 182 GLU A O 1
ATOM 1434 N N . LEU A 1 183 ? -28.017 -6.117 23.276 1.00 98.00 183 LEU A N 1
ATOM 1435 C CA . LEU A 1 183 ? -27.322 -6.038 24.558 1.00 98.00 183 LEU A CA 1
ATOM 1436 C C . LEU A 1 183 ? -27.695 -4.766 25.334 1.00 98.00 183 LEU A C 1
ATOM 1438 O O . LEU A 1 183 ? -27.877 -4.817 26.554 1.00 98.00 183 LEU A O 1
ATOM 1442 N N . LEU A 1 184 ? -27.813 -3.625 24.651 1.00 98.00 184 LEU A N 1
ATOM 1443 C CA . LEU A 1 184 ? -28.244 -2.363 25.256 1.00 98.00 184 LEU A CA 1
ATOM 1444 C C . LEU A 1 184 ? -29.672 -2.473 25.817 1.00 98.00 184 LEU A C 1
ATOM 1446 O O . LEU A 1 184 ? -29.931 -2.048 26.946 1.00 98.00 184 LEU A O 1
ATOM 1450 N N . MET A 1 185 ? -30.586 -3.078 25.056 1.00 98.00 185 MET A N 1
ATOM 1451 C CA . MET A 1 185 ? -31.975 -3.294 25.468 1.00 98.00 185 MET A CA 1
ATOM 1452 C C . MET A 1 185 ? -32.073 -4.223 26.681 1.00 98.00 185 MET A C 1
ATOM 1454 O O . MET A 1 185 ? -32.797 -3.917 27.633 1.00 98.00 185 MET A O 1
ATOM 1458 N N . LEU A 1 186 ? -31.301 -5.313 26.699 1.00 98.12 186 LEU A N 1
ATOM 1459 C CA . LEU A 1 186 ? -31.230 -6.228 27.841 1.00 98.12 186 LEU A CA 1
ATOM 1460 C C . LEU A 1 186 ? -30.676 -5.541 29.091 1.00 98.12 186 LEU A C 1
ATOM 1462 O O . LEU A 1 186 ? -31.257 -5.678 30.169 1.00 98.12 186 LEU A O 1
ATOM 1466 N N . LYS A 1 187 ? -29.606 -4.747 28.952 1.00 97.94 187 LYS A N 1
ATOM 1467 C CA . LYS A 1 187 ? -29.056 -3.947 30.059 1.00 97.94 187 LYS A CA 1
ATOM 1468 C C . LYS A 1 187 ? -30.103 -2.994 30.626 1.00 97.94 187 LYS A C 1
ATOM 1470 O O . LYS A 1 187 ? -30.300 -2.971 31.837 1.00 97.94 187 LYS A O 1
ATOM 1475 N N . ARG A 1 188 ? -30.822 -2.269 29.761 1.00 98.00 188 ARG A N 1
ATOM 1476 C CA . ARG A 1 188 ? -31.901 -1.363 30.180 1.00 98.00 188 ARG A CA 1
ATOM 1477 C C . ARG A 1 188 ? -33.010 -2.108 30.925 1.00 98.00 188 ARG A C 1
ATOM 1479 O O . ARG A 1 188 ? -33.447 -1.642 31.975 1.00 98.00 188 ARG A O 1
ATOM 1486 N N . LYS A 1 189 ? -33.442 -3.267 30.419 1.00 98.06 189 LYS A N 1
ATOM 1487 C CA . LYS A 1 189 ? -34.462 -4.104 31.069 1.00 98.06 189 LYS A CA 1
ATOM 1488 C C . LYS A 1 189 ? -34.009 -4.577 32.452 1.00 98.06 189 LYS A C 1
ATOM 1490 O O . LYS A 1 189 ? -34.785 -4.503 33.399 1.00 98.06 189 LYS A O 1
ATOM 1495 N N . LEU A 1 190 ? -32.756 -5.012 32.581 1.00 97.56 190 LEU A N 1
ATOM 1496 C CA . LEU A 1 190 ? -32.189 -5.444 33.858 1.00 97.56 190 LEU A CA 1
ATOM 1497 C C . LEU A 1 190 ? -32.137 -4.298 34.877 1.00 97.56 190 LEU A C 1
ATOM 1499 O O . LEU A 1 190 ? -32.478 -4.497 36.039 1.00 97.56 190 LEU A O 1
ATOM 1503 N N . THR A 1 191 ? -31.750 -3.093 34.447 1.00 97.38 191 THR A N 1
ATOM 1504 C CA . THR A 1 191 ? -31.752 -1.907 35.314 1.00 97.38 191 THR A CA 1
ATOM 1505 C C . THR A 1 191 ? -33.152 -1.593 35.838 1.00 97.38 191 THR A C 1
ATOM 1507 O O . THR A 1 191 ? -33.297 -1.335 37.027 1.00 97.38 191 THR A O 1
ATOM 1510 N N . LEU A 1 192 ? -34.179 -1.663 34.986 1.00 96.94 192 LEU A N 1
ATOM 1511 C CA . LEU A 1 192 ? -35.567 -1.430 35.400 1.00 96.94 192 LEU A CA 1
ATOM 1512 C C . LEU A 1 192 ? -36.050 -2.466 36.420 1.00 96.94 192 LEU A C 1
ATOM 1514 O O . LEU A 1 192 ? -36.644 -2.090 37.425 1.00 96.94 192 LEU A O 1
ATOM 1518 N N . LEU A 1 193 ? -35.746 -3.749 36.204 1.00 96.94 193 LEU A N 1
ATOM 1519 C CA . LEU A 1 193 ? -36.080 -4.804 37.166 1.00 96.94 193 LEU A CA 1
ATOM 1520 C C . LEU A 1 193 ? -35.398 -4.577 38.519 1.00 96.94 193 LEU A C 1
ATOM 1522 O O . LEU A 1 193 ? -36.013 -4.785 39.559 1.00 96.94 193 LEU A O 1
ATOM 1526 N N . LYS A 1 194 ? -34.144 -4.114 38.511 1.00 96.44 194 LYS A N 1
ATOM 1527 C CA . LYS A 1 194 ? -33.412 -3.812 39.743 1.00 96.44 194 LYS A CA 1
ATOM 1528 C C . LYS A 1 194 ? -34.020 -2.635 40.511 1.00 96.44 194 LYS A C 1
ATOM 1530 O O . LYS A 1 194 ? -34.047 -2.677 41.732 1.00 96.44 194 LYS A O 1
ATOM 1535 N N . ILE A 1 195 ? -34.520 -1.616 39.809 1.00 95.44 195 ILE A N 1
ATOM 1536 C CA . ILE A 1 195 ? -35.244 -0.496 40.431 1.00 95.44 195 ILE A CA 1
ATOM 1537 C C . ILE A 1 195 ? -36.544 -0.997 41.070 1.00 95.44 195 ILE A C 1
ATOM 1539 O O . ILE A 1 195 ? -36.778 -0.724 42.239 1.00 95.44 195 ILE A O 1
ATOM 1543 N N . GLN A 1 196 ? -37.330 -1.807 40.353 1.00 94.88 196 GLN A N 1
ATOM 1544 C CA . GLN A 1 196 ? -38.572 -2.380 40.888 1.00 94.88 196 GLN A CA 1
ATOM 1545 C C . GLN A 1 196 ? -38.343 -3.259 42.121 1.00 94.88 196 GLN A C 1
ATOM 1547 O O . GLN A 1 196 ? -39.180 -3.291 43.011 1.00 94.88 196 GLN A O 1
ATOM 1552 N N . GLN A 1 197 ? -37.237 -4.006 42.183 1.00 94.44 197 GLN A N 1
ATOM 1553 C CA . GLN A 1 197 ? -36.906 -4.800 43.370 1.00 94.44 197 GLN A CA 1
ATOM 1554 C C . GLN A 1 197 ? -36.650 -3.912 44.588 1.00 94.44 197 GLN A C 1
ATOM 1556 O O . GLN A 1 197 ? -37.201 -4.192 45.643 1.00 94.44 197 GLN A O 1
ATOM 1561 N N . LEU A 1 198 ? -35.890 -2.826 44.419 1.00 93.38 198 LEU A N 1
ATOM 1562 C CA . LEU A 1 198 ? -35.633 -1.866 45.495 1.00 93.38 198 LEU A CA 1
ATOM 1563 C C . LEU A 1 198 ? -36.927 -1.198 45.979 1.00 93.38 198 LEU A C 1
ATOM 1565 O O . LEU A 1 198 ? -37.140 -1.095 47.176 1.00 93.38 198 LEU A O 1
ATOM 1569 N N . GLU A 1 199 ? -37.822 -0.822 45.061 1.00 93.00 199 GLU A N 1
ATOM 1570 C CA . GLU A 1 199 ? -39.122 -0.220 45.405 1.00 93.00 199 GLU A CA 1
ATOM 1571 C C . GLU A 1 199 ? -40.067 -1.164 46.167 1.00 93.00 199 GLU A C 1
ATOM 1573 O O . GLU A 1 199 ? -40.996 -0.689 46.808 1.00 93.00 199 GLU A O 1
ATOM 1578 N N . ASN A 1 200 ? -39.875 -2.485 46.078 1.00 91.94 200 ASN A N 1
ATOM 1579 C CA . ASN A 1 200 ? -40.689 -3.468 46.803 1.00 91.94 200 ASN A CA 1
ATOM 1580 C C . ASN A 1 200 ? -40.068 -3.896 48.148 1.00 91.94 200 ASN A C 1
ATOM 1582 O O . ASN A 1 200 ? -40.711 -4.637 48.891 1.00 91.94 200 ASN A O 1
ATOM 1586 N N . GLU A 1 201 ? -38.817 -3.512 48.428 1.00 85.44 201 GLU A N 1
ATOM 1587 C CA . GLU A 1 201 ? -38.118 -3.811 49.688 1.00 85.44 201 GLU A CA 1
ATOM 1588 C C . GLU A 1 201 ? -38.271 -2.694 50.743 1.00 85.44 201 GLU A C 1
ATOM 1590 O O . GLU A 1 201 ? -38.015 -2.956 51.920 1.00 85.44 201 GLU A O 1
ATOM 1595 N N . ASP A 1 202 ? -38.722 -1.501 50.334 1.00 66.44 202 ASP A N 1
ATOM 1596 C CA . ASP A 1 202 ? -39.099 -0.359 51.192 1.00 66.44 202 ASP A CA 1
ATOM 1597 C C . ASP A 1 202 ? -40.597 -0.381 51.571 1.00 66.44 202 ASP A C 1
ATOM 1599 O O . ASP A 1 202 ? -40.922 -0.017 52.729 1.00 66.44 202 ASP A O 1
#

Secondary structure (DSSP, 8-state):
--------------HHHHHHHHHHHHHHHHHHHHHH-----HHHHHHHHHHHHHHHHHHH-TTT-SS------HHHHHHHHHTTPPPPGGG-----------------------------------------THHHHHHHHHHHHHHHHHHHHHHHHHHHHHHHHHHHHHHHHHHHHHHHHHHHHHHHHHHHHHHHHHHHH-

Radius of gyration: 35.87 Å; chains: 1; bounding box: 85×80×110 Å

Foldseek 3Di:
DDDPDPPPPPPPDDPVVVVVLVVVLVVVQVVCCVPPVDHDDSVVVVVVVVVLVVVLCVQPVPVPQDLHFRDDDPVSVVVCVVVVNDGDPSPPPPPPDPPDDDDDDDDDDDDDDDDDDDDDDDDDDDDDDPDDPVVVVVVVVVVVVVVVVVVVVVVVVVVVVVVVVVVVVVVVVVVVVVVVVVVVVVVVVVVVVVVVVVVVVD